Protein AF-A0A517WDP4-F1 (afdb_monomer)

Mean predicted aligned error: 14.96 Å

Structure (mmCIF, N/CA/C/O backbone):
data_AF-A0A517WDP4-F1
#
_entry.id   AF-A0A517WDP4-F1
#
loop_
_atom_site.group_PDB
_atom_site.id
_atom_site.type_symbol
_atom_site.label_atom_id
_atom_site.label_alt_id
_atom_site.label_comp_id
_atom_site.label_asym_id
_atom_site.label_entity_id
_atom_site.label_seq_id
_atom_site.pdbx_PDB_ins_code
_atom_site.Cartn_x
_atom_site.Cartn_y
_atom_site.Cartn_z
_atom_site.occupancy
_atom_site.B_iso_or_equiv
_atom_site.auth_seq_id
_atom_site.auth_comp_id
_atom_site.auth_asym_id
_atom_site.auth_atom_id
_atom_site.pdbx_PDB_model_num
ATOM 1 N N . MET A 1 1 ? 1.375 16.454 -62.495 1.00 34.19 1 MET A N 1
ATOM 2 C CA . MET A 1 1 ? 1.760 17.857 -62.236 1.00 34.19 1 MET A CA 1
ATOM 3 C C . MET A 1 1 ? 1.076 18.366 -60.969 1.00 34.19 1 MET A C 1
ATOM 5 O O . MET A 1 1 ? -0.099 18.088 -60.804 1.00 34.19 1 MET A O 1
ATOM 9 N N . ASN A 1 2 ? 1.856 19.063 -60.128 1.00 35.78 2 ASN A N 1
ATOM 10 C CA . ASN A 1 2 ? 1.546 20.138 -59.155 1.00 35.78 2 ASN A CA 1
ATOM 11 C C . ASN A 1 2 ? 0.339 19.956 -58.207 1.00 35.78 2 ASN A C 1
ATOM 13 O O . ASN A 1 2 ? -0.800 20.004 -58.643 1.00 35.78 2 ASN A O 1
ATOM 17 N N . ARG A 1 3 ? 0.516 19.638 -56.912 1.00 35.56 3 ARG A N 1
ATOM 18 C CA . ARG A 1 3 ? 0.976 20.470 -55.761 1.00 35.56 3 ARG A CA 1
ATOM 19 C C . ARG A 1 3 ? 0.186 21.769 -55.538 1.00 35.56 3 ARG A C 1
ATOM 21 O O . ARG A 1 3 ? 0.445 22.731 -56.241 1.00 35.56 3 ARG A O 1
ATOM 28 N N . PHE A 1 4 ? -0.637 21.781 -54.482 1.00 38.00 4 PHE A N 1
ATOM 29 C CA . PHE A 1 4 ? -0.927 22.894 -53.550 1.00 38.00 4 PHE A CA 1
ATOM 30 C C . PHE A 1 4 ? -1.628 22.274 -52.316 1.00 38.00 4 PHE A C 1
ATOM 32 O O . PHE A 1 4 ? -2.757 21.816 -52.411 1.00 38.00 4 PHE A O 1
ATOM 39 N N . THR A 1 5 ? -0.898 21.848 -51.280 1.00 44.91 5 THR A N 1
ATOM 40 C CA . THR A 1 5 ? -0.683 22.548 -49.992 1.00 44.91 5 THR A CA 1
ATOM 41 C C . THR A 1 5 ? -1.924 23.218 -49.392 1.00 44.91 5 THR A C 1
ATOM 43 O O . THR A 1 5 ? -2.240 24.355 -49.730 1.00 44.91 5 THR A O 1
ATOM 46 N N . ALA A 1 6 ? -2.527 22.561 -48.400 1.00 39.91 6 ALA A N 1
ATOM 47 C CA . ALA A 1 6 ? -3.279 23.213 -47.335 1.00 39.91 6 ALA A CA 1
ATOM 48 C C . ALA A 1 6 ? -2.897 22.548 -46.004 1.00 39.91 6 ALA A C 1
ATOM 50 O O . ALA A 1 6 ? -3.315 21.438 -45.687 1.00 39.91 6 ALA A O 1
ATOM 51 N N . ASN A 1 7 ? -2.023 23.233 -45.266 1.00 39.88 7 ASN A N 1
ATOM 52 C CA . ASN A 1 7 ? -1.782 23.013 -43.848 1.00 39.88 7 ASN A CA 1
ATOM 53 C C . ASN A 1 7 ? -3.086 23.278 -43.093 1.00 39.88 7 ASN A C 1
ATOM 55 O O . ASN A 1 7 ? -3.538 24.420 -43.064 1.00 39.88 7 ASN A O 1
ATOM 59 N N . GLN A 1 8 ? -3.635 22.267 -42.428 1.00 45.47 8 GLN A N 1
ATOM 60 C CA . GLN A 1 8 ? -4.533 22.461 -41.294 1.00 45.47 8 GLN A CA 1
ATOM 61 C C . GLN A 1 8 ? -4.274 21.352 -40.276 1.00 45.47 8 GLN A C 1
ATOM 63 O O . GLN A 1 8 ? -4.654 20.200 -40.456 1.00 45.47 8 GLN A O 1
ATOM 68 N N . CYS A 1 9 ? -3.573 21.728 -39.207 1.00 42.34 9 CYS A N 1
ATOM 69 C CA . CYS A 1 9 ? -3.532 20.992 -37.953 1.00 42.34 9 CYS A CA 1
ATOM 70 C C . CYS A 1 9 ? -4.885 21.146 -37.249 1.00 42.34 9 CYS A C 1
A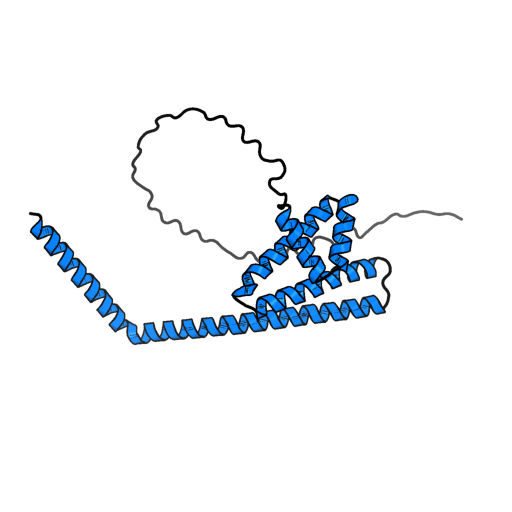TOM 72 O O . CYS A 1 9 ? -5.305 22.277 -36.998 1.00 42.34 9 CYS A O 1
ATOM 74 N N . PRO A 1 10 ? -5.503 20.040 -36.822 1.00 41.47 10 PRO A N 1
ATOM 75 C CA . PRO A 1 10 ? -6.154 20.053 -35.522 1.00 41.47 10 PRO A CA 1
ATOM 76 C C . PRO A 1 10 ? -5.847 18.751 -34.780 1.00 41.47 10 PRO A C 1
ATOM 78 O O . PRO A 1 10 ? -6.163 17.675 -35.258 1.00 41.47 10 PRO A O 1
ATOM 81 N N . HIS A 1 11 ? -5.169 18.858 -33.641 1.00 37.62 11 HIS A N 1
ATOM 82 C CA . HIS A 1 11 ? -5.366 18.055 -32.420 1.00 37.62 11 HIS A CA 1
ATOM 83 C C . HIS A 1 11 ? -4.189 18.312 -31.476 1.00 37.62 11 HIS A C 1
ATOM 85 O O . HIS A 1 11 ? -3.451 17.429 -31.054 1.00 37.62 11 HIS A O 1
ATOM 91 N N . LEU A 1 12 ? -4.026 19.592 -31.144 1.00 45.19 12 LEU A N 1
ATOM 92 C CA . LEU A 1 12 ? -3.241 20.058 -30.009 1.00 45.19 12 LEU A CA 1
ATOM 93 C C . LEU A 1 12 ? -4.227 20.586 -28.969 1.00 45.19 12 LEU A C 1
ATOM 95 O O . LEU A 1 12 ? -4.249 21.759 -28.636 1.00 45.19 12 LEU A O 1
ATOM 99 N N . THR A 1 13 ? -5.117 19.704 -28.533 1.00 52.41 13 THR A N 1
ATOM 100 C CA . THR A 1 13 ? -6.065 19.903 -27.437 1.00 52.41 13 THR A CA 1
ATOM 101 C C . THR A 1 13 ? -6.568 18.515 -27.078 1.00 52.41 13 THR A C 1
ATOM 103 O O . THR A 1 13 ? -7.483 18.031 -27.720 1.00 52.41 13 THR A O 1
ATOM 106 N N . TRP A 1 14 ? -5.916 17.824 -26.139 1.00 41.25 14 TRP A N 1
ATOM 107 C CA . TRP A 1 14 ? -6.533 16.778 -25.297 1.00 41.25 14 TRP A CA 1
ATOM 108 C C . TRP A 1 14 ? -5.563 16.285 -24.207 1.00 41.25 14 TRP A C 1
ATOM 110 O O . TRP A 1 14 ? -5.418 15.101 -23.937 1.00 41.25 14 TRP A O 1
ATOM 120 N N . VAL A 1 15 ? -4.888 17.223 -23.539 1.00 45.94 15 VAL A N 1
ATOM 121 C CA . VAL A 1 15 ? -4.288 16.981 -22.220 1.00 45.94 15 VAL A CA 1
ATOM 122 C C . VAL A 1 15 ? -4.593 18.205 -21.369 1.00 45.94 15 VAL A C 1
ATOM 124 O O . VAL A 1 15 ? -3.779 19.112 -21.302 1.00 45.94 15 VAL A O 1
ATOM 127 N N . CYS A 1 16 ? -5.814 18.279 -20.829 1.00 42.72 16 CYS A N 1
ATOM 128 C CA . CYS A 1 16 ? -6.173 19.136 -19.682 1.00 42.72 16 CYS A CA 1
ATOM 129 C C . CYS A 1 16 ? -7.625 18.925 -19.204 1.00 42.72 16 CYS A C 1
ATOM 131 O O . CYS A 1 16 ? -8.288 19.860 -18.769 1.00 42.72 16 CYS A O 1
ATOM 133 N N . LEU A 1 17 ? -8.141 17.695 -19.255 1.00 43.16 17 LEU A N 1
ATOM 134 C CA . LEU A 1 17 ? -9.476 17.373 -18.739 1.00 43.16 17 LEU A CA 1
ATOM 135 C C . LEU A 1 17 ? -9.403 16.144 -17.836 1.00 43.16 17 LEU A C 1
ATOM 137 O O . LEU A 1 17 ? -9.744 15.045 -18.244 1.00 43.16 17 LEU A O 1
ATOM 141 N N . PHE A 1 18 ? -8.913 16.348 -16.610 1.00 43.09 18 PHE A N 1
ATOM 142 C CA . PHE A 1 18 ? -9.380 15.609 -15.430 1.00 43.09 18 PHE A CA 1
ATOM 143 C C . PHE A 1 18 ? -9.035 16.366 -14.132 1.00 43.09 18 PHE A C 1
ATOM 145 O O . PHE A 1 18 ? -8.459 15.828 -13.194 1.00 43.09 18 PHE A O 1
ATOM 152 N N . CYS A 1 19 ? -9.401 17.650 -14.083 1.00 37.53 19 CYS A N 1
ATOM 153 C CA . CYS A 1 19 ? -9.611 18.375 -12.830 1.00 37.53 19 CYS A CA 1
ATOM 154 C C . CYS A 1 19 ? -11.123 18.525 -12.627 1.00 37.53 19 CYS A C 1
ATOM 156 O O . CYS A 1 19 ? -11.664 19.620 -12.755 1.00 37.53 19 CYS A O 1
ATOM 158 N N . LEU A 1 20 ? -11.816 17.412 -12.362 1.00 38.66 20 LEU A N 1
ATOM 159 C CA . LEU A 1 20 ? -13.181 17.469 -11.845 1.00 38.66 20 LEU A CA 1
ATOM 160 C C . LEU A 1 20 ? -13.113 17.637 -10.324 1.00 38.66 20 LEU A C 1
ATOM 162 O O . LEU A 1 20 ? -12.851 16.702 -9.571 1.00 38.66 20 LEU A O 1
ATOM 166 N N . SER A 1 21 ? -13.275 18.893 -9.923 1.00 44.53 21 SER A N 1
ATOM 167 C CA . SER A 1 21 ? -14.199 19.337 -8.881 1.00 44.53 21 SER A CA 1
ATOM 168 C C . SER A 1 21 ? -14.817 18.249 -7.993 1.00 44.53 21 SER A C 1
ATOM 170 O O . SER A 1 21 ? -15.765 17.579 -8.395 1.00 44.53 21 SER A O 1
ATOM 172 N N . LEU A 1 22 ? -14.359 18.210 -6.743 1.00 44.06 22 LEU A N 1
ATOM 173 C CA . LEU A 1 22 ? -15.160 17.940 -5.546 1.00 44.06 22 LEU A CA 1
ATOM 174 C C . LEU A 1 22 ? -14.495 18.699 -4.383 1.00 44.06 22 LEU A C 1
ATOM 176 O O . LEU A 1 22 ? -13.774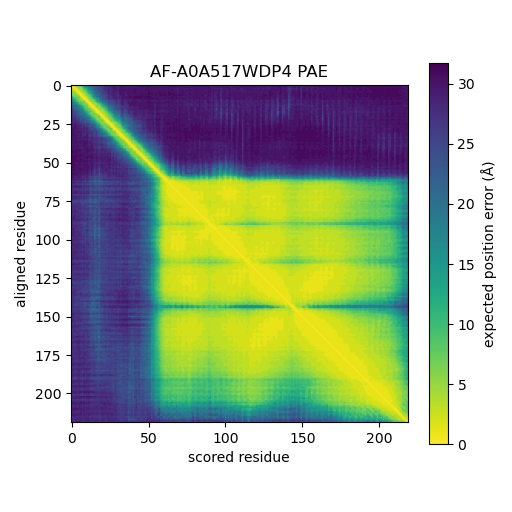 18.135 -3.567 1.00 44.06 22 LEU A O 1
ATOM 180 N N . ILE A 1 23 ? -14.699 20.018 -4.348 1.00 45.50 23 ILE A N 1
ATOM 181 C CA . ILE A 1 23 ? -14.537 20.827 -3.134 1.00 45.50 23 ILE A CA 1
ATOM 182 C C . ILE A 1 23 ? -15.899 21.461 -2.864 1.00 45.50 23 ILE A C 1
ATOM 184 O O . ILE A 1 23 ? -16.154 22.614 -3.185 1.00 45.50 23 ILE A O 1
ATOM 188 N N . THR A 1 24 ? -16.802 20.671 -2.295 1.00 47.75 24 THR A N 1
ATOM 189 C CA . THR A 1 24 ? -17.844 21.198 -1.416 1.00 47.75 24 THR A CA 1
ATOM 190 C C . THR A 1 24 ? -17.372 20.916 -0.003 1.00 47.75 24 THR A C 1
ATOM 192 O O . THR A 1 24 ? -17.537 19.821 0.527 1.00 47.75 24 THR A O 1
ATOM 195 N N . GLY A 1 25 ? -16.696 21.904 0.563 1.00 38.91 25 GLY A N 1
ATOM 196 C CA . GLY A 1 25 ? -16.238 21.916 1.940 1.00 38.91 25 GLY A CA 1
ATOM 197 C C . GLY A 1 25 ? -16.307 23.349 2.422 1.00 38.91 25 GLY A C 1
ATOM 198 O O . GLY A 1 25 ? -15.284 24.009 2.553 1.00 38.91 25 GLY A O 1
ATOM 199 N N . SER A 1 26 ? -17.532 23.842 2.591 1.00 36.16 26 SER A N 1
ATOM 200 C CA . SER A 1 26 ? -17.822 25.096 3.269 1.00 36.16 26 SER A CA 1
ATOM 201 C C . SER A 1 26 ? -17.210 25.037 4.665 1.00 36.16 26 SER A C 1
ATOM 203 O O . SER A 1 26 ? -17.764 24.417 5.570 1.00 36.16 26 SER A O 1
ATOM 205 N N . THR A 1 27 ? -16.059 25.672 4.859 1.00 40.06 27 THR A N 1
ATOM 206 C CA . THR A 1 27 ? -15.615 26.051 6.196 1.00 40.06 27 THR A CA 1
ATOM 207 C C . THR A 1 27 ? -16.465 27.243 6.613 1.00 40.06 27 THR A C 1
ATOM 209 O O . THR A 1 27 ? -16.107 28.391 6.353 1.00 40.06 27 THR A O 1
ATOM 212 N N . LEU A 1 28 ? -17.621 26.972 7.225 1.00 39.09 28 LEU A N 1
ATOM 213 C CA . LEU A 1 28 ? -18.266 27.958 8.082 1.00 39.09 28 LEU A CA 1
ATOM 214 C C . LEU A 1 28 ? -17.349 28.120 9.300 1.00 39.09 28 LEU A C 1
ATOM 216 O O . LEU A 1 28 ? -17.375 27.328 10.240 1.00 39.09 28 LEU A O 1
ATOM 220 N N . SER A 1 29 ? -16.461 29.106 9.217 1.00 37.25 29 SER A N 1
ATOM 221 C CA . SER A 1 29 ? -15.712 29.613 10.356 1.00 37.25 29 SER A CA 1
ATOM 222 C C . SER A 1 29 ? -16.711 30.385 11.213 1.00 37.25 29 SER A C 1
ATOM 224 O O . SER A 1 29 ? -17.096 31.497 10.866 1.00 37.25 29 SER A O 1
ATOM 226 N N . ALA A 1 30 ? -17.210 29.754 12.275 1.00 35.28 30 ALA A N 1
ATOM 227 C CA . ALA A 1 30 ? -17.999 30.437 13.287 1.00 35.28 30 ALA A CA 1
ATOM 228 C C . ALA A 1 30 ? -17.062 31.360 14.078 1.00 35.28 30 ALA A C 1
ATOM 230 O O . ALA A 1 30 ? -16.228 30.910 14.861 1.00 35.28 30 ALA A O 1
ATOM 231 N N . GLU A 1 31 ? -17.182 32.651 13.797 1.00 30.20 31 GLU A N 1
ATOM 232 C CA . GLU A 1 31 ? -16.621 33.756 14.564 1.00 30.20 31 GLU A CA 1
ATOM 233 C C . GLU A 1 31 ? -17.319 33.794 15.935 1.00 30.20 31 GLU A C 1
ATOM 235 O O . GLU A 1 31 ? -18.515 34.068 16.017 1.00 30.20 31 GLU A O 1
ATOM 240 N N . ASP A 1 32 ? -16.592 33.477 17.010 1.00 33.09 32 ASP A N 1
ATOM 241 C CA . ASP A 1 32 ? -17.021 33.770 18.382 1.00 33.09 32 ASP A CA 1
ATOM 242 C C . ASP A 1 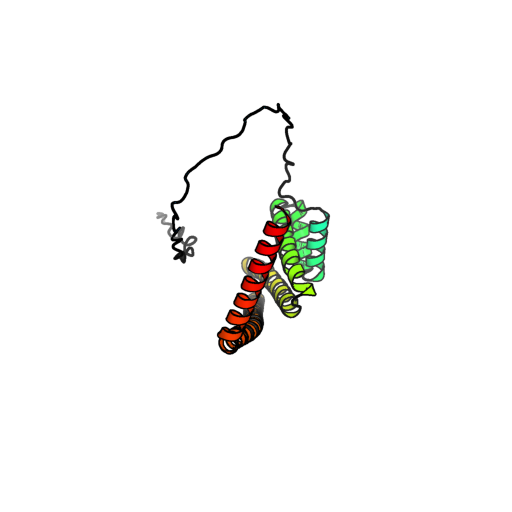32 ? -16.404 35.119 18.803 1.00 33.09 32 ASP A C 1
ATOM 244 O O . ASP A 1 32 ? -15.175 35.232 18.913 1.00 33.09 32 ASP A O 1
ATOM 248 N N . PRO A 1 33 ? -17.211 36.178 18.997 1.00 38.00 33 PRO A N 1
ATOM 249 C CA . PRO A 1 33 ? -16.723 37.516 19.270 1.00 38.00 33 PRO A CA 1
ATOM 250 C C . PRO A 1 33 ? -16.547 37.717 20.776 1.00 38.00 33 PRO A C 1
ATOM 252 O O . PRO A 1 33 ? -17.385 38.331 21.432 1.00 38.00 33 PRO A O 1
ATOM 255 N N . ARG A 1 34 ? -15.425 37.261 21.340 1.00 36.19 34 ARG A N 1
ATOM 256 C CA . ARG A 1 34 ? -14.947 37.743 22.651 1.00 36.19 34 ARG A CA 1
ATOM 257 C C . ARG A 1 34 ? -13.430 37.885 22.694 1.00 36.19 34 ARG A C 1
ATOM 259 O O . ARG A 1 34 ? -12.736 37.187 23.424 1.00 36.19 34 ARG A O 1
ATOM 266 N N . ALA A 1 35 ? -12.932 38.869 21.951 1.00 34.00 35 ALA A N 1
ATOM 267 C CA . ALA A 1 35 ? -11.659 39.517 22.237 1.00 34.00 35 ALA A CA 1
ATOM 268 C C . ALA A 1 35 ? -11.935 40.935 22.758 1.00 34.00 35 ALA A C 1
ATOM 270 O O . ALA A 1 35 ? -12.267 41.837 21.994 1.00 34.00 35 ALA A O 1
ATOM 271 N N . SER A 1 36 ? -11.805 41.132 24.069 1.00 34.81 36 SER A N 1
ATOM 272 C CA . SER A 1 36 ? -11.542 42.446 24.655 1.00 34.81 36 SER A CA 1
ATOM 273 C C . SER A 1 36 ? -10.795 42.289 25.977 1.00 34.81 36 SER A C 1
ATOM 275 O O . SER A 1 36 ? -11.064 41.362 26.737 1.00 34.81 36 SER A O 1
ATOM 277 N N . ALA A 1 37 ? -9.903 43.251 26.215 1.00 37.25 37 ALA A N 1
ATOM 278 C CA . ALA A 1 37 ? -9.139 43.529 27.430 1.00 37.25 37 ALA A CA 1
ATOM 279 C C . ALA A 1 37 ? -7.814 42.760 27.649 1.00 37.25 37 ALA A C 1
ATOM 281 O O . ALA A 1 37 ? -7.720 41.817 28.423 1.00 37.25 37 ALA A O 1
ATOM 282 N N . THR A 1 38 ? -6.775 43.278 26.976 1.00 36.00 38 THR A N 1
ATOM 283 C CA . THR A 1 38 ? -5.507 43.794 27.552 1.00 36.00 38 THR A CA 1
ATOM 284 C C . THR A 1 38 ? -4.739 42.967 28.595 1.00 36.00 38 THR A C 1
ATOM 286 O O . THR A 1 38 ? -5.251 42.737 29.679 1.00 36.00 38 THR A O 1
ATOM 289 N N . VAL A 1 39 ? -3.435 42.748 28.367 1.00 37.22 39 VAL A N 1
ATOM 290 C CA . VAL A 1 39 ? -2.341 43.450 29.084 1.00 37.22 39 VAL A CA 1
ATOM 291 C C . VAL A 1 39 ? -1.049 43.344 28.263 1.00 37.22 39 VAL A C 1
ATOM 293 O O . VAL A 1 39 ? -0.663 42.285 27.779 1.00 37.22 39 VAL A O 1
ATOM 296 N N . ASN A 1 40 ? -0.406 44.497 28.117 1.00 39.72 40 ASN A N 1
ATOM 297 C CA . ASN A 1 40 ? 0.847 44.767 27.432 1.00 39.72 40 ASN A CA 1
ATOM 298 C C . ASN A 1 40 ? 1.976 44.735 28.479 1.00 39.72 40 ASN A C 1
ATOM 300 O O . ASN A 1 40 ? 1.860 45.456 29.468 1.00 39.72 40 ASN A O 1
ATOM 304 N N . VAL A 1 41 ? 3.055 43.966 28.284 1.00 36.03 41 VAL A N 1
ATOM 305 C CA . VAL A 1 41 ? 4.310 44.153 29.042 1.00 36.03 41 VAL A CA 1
ATOM 306 C C . VAL A 1 41 ? 5.522 43.997 28.121 1.00 36.03 41 VAL A C 1
ATOM 308 O O . VAL A 1 41 ? 5.870 42.909 27.675 1.00 36.03 41 VAL A O 1
ATOM 311 N N . SER A 1 42 ? 6.138 45.157 27.898 1.00 37.41 42 SER A N 1
ATOM 312 C CA . SER A 1 42 ? 7.569 45.438 27.762 1.00 37.41 42 SER A CA 1
ATOM 313 C C . SER A 1 42 ? 8.374 44.788 26.637 1.00 37.41 42 SER A C 1
ATOM 315 O O . SER A 1 42 ? 8.973 43.723 26.742 1.00 37.41 42 SER A O 1
ATOM 317 N N . LYS A 1 43 ? 8.509 45.611 25.599 1.00 37.25 43 LYS A N 1
ATOM 318 C CA . LYS A 1 43 ? 9.673 45.766 24.732 1.00 37.25 43 LYS A CA 1
ATOM 319 C C . LYS A 1 43 ? 10.909 46.145 25.559 1.00 37.25 43 LYS A C 1
ATOM 321 O O . LYS A 1 43 ? 10.983 47.265 26.052 1.00 37.25 43 LYS A O 1
ATOM 326 N N . GLU A 1 44 ? 11.906 45.269 25.604 1.00 33.19 44 GLU A N 1
ATOM 327 C CA . G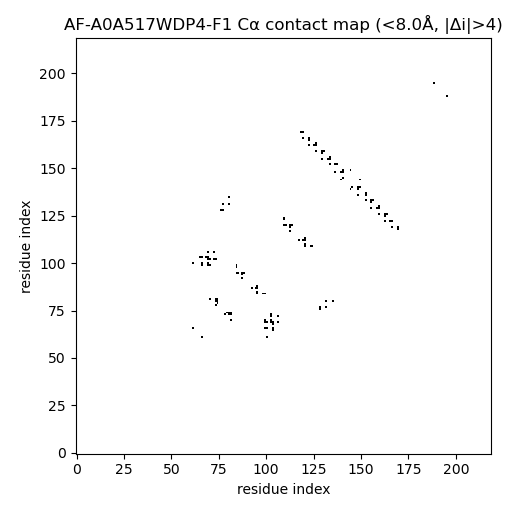LU A 1 44 ? 13.300 45.678 25.766 1.00 33.19 44 GLU A CA 1
ATOM 328 C C . GLU A 1 44 ? 14.230 44.738 24.997 1.00 33.19 44 GLU A C 1
ATOM 330 O O . GLU A 1 44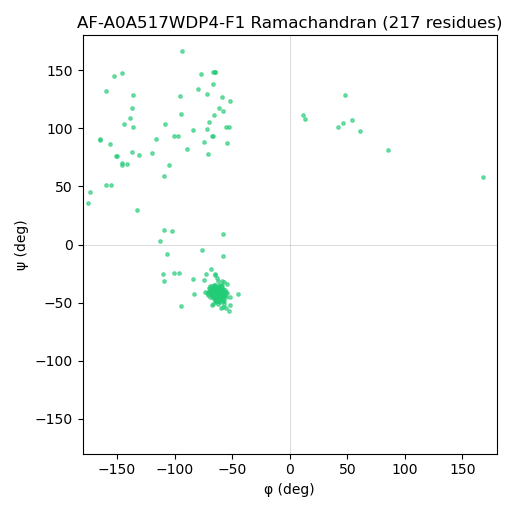 ? 13.921 43.582 24.714 1.00 33.19 44 GLU A O 1
ATOM 335 N N . ALA A 1 45 ? 15.316 45.326 24.520 1.00 35.81 45 ALA A N 1
ATOM 336 C CA . ALA A 1 45 ? 16.078 44.890 23.373 1.00 35.81 45 ALA A CA 1
ATOM 337 C C . ALA A 1 45 ? 16.988 43.689 23.657 1.00 35.81 45 ALA A C 1
ATOM 339 O O . ALA A 1 45 ? 17.653 43.610 24.687 1.00 35.81 45 ALA A O 1
ATOM 340 N N . SER A 1 46 ? 17.166 42.839 22.646 1.00 34.53 46 SER A N 1
ATOM 341 C CA . SER A 1 46 ? 18.452 42.177 22.447 1.00 34.53 46 SER A CA 1
ATOM 342 C C . SER A 1 46 ? 18.856 42.188 20.982 1.00 34.53 46 SER A C 1
ATOM 344 O O . SER A 1 46 ? 18.087 41.897 20.068 1.00 34.53 46 SER A O 1
ATOM 346 N N . LYS A 1 47 ? 20.088 42.659 20.812 1.00 34.25 47 LYS A N 1
ATOM 347 C CA . LYS A 1 47 ? 20.806 42.947 19.580 1.00 34.25 47 LYS A CA 1
ATOM 348 C C . LYS A 1 47 ? 21.059 41.681 18.761 1.00 34.25 47 LYS A C 1
ATOM 350 O O . LYS A 1 47 ? 21.311 40.617 19.311 1.00 34.25 47 LYS A O 1
ATOM 355 N N . LYS A 1 48 ? 21.083 41.893 17.440 1.00 36.75 48 LYS A N 1
ATOM 356 C CA . LYS A 1 48 ? 21.867 41.201 16.403 1.00 36.75 48 LYS A CA 1
ATOM 357 C C . LYS A 1 48 ? 22.584 39.913 16.839 1.00 36.75 48 LYS A C 1
ATOM 359 O O . LYS A 1 48 ? 23.653 39.969 17.437 1.00 36.75 48 LYS A O 1
ATOM 364 N N . ALA A 1 49 ? 22.099 38.795 16.313 1.00 37.72 49 ALA A N 1
ATOM 365 C CA . ALA A 1 49 ? 22.968 37.771 15.752 1.00 37.72 49 ALA A CA 1
ATOM 366 C C . ALA A 1 49 ? 22.642 37.678 14.257 1.00 37.72 49 ALA A C 1
ATOM 368 O O . ALA A 1 49 ? 21.736 36.961 13.838 1.00 37.72 49 ALA A O 1
ATOM 369 N N . ASP A 1 50 ? 23.361 38.474 13.467 1.00 43.12 50 ASP A N 1
ATOM 370 C CA . ASP A 1 50 ? 23.487 38.284 12.025 1.00 43.12 50 ASP A CA 1
ATOM 371 C C . ASP A 1 50 ? 24.360 37.042 11.811 1.00 43.12 50 ASP A C 1
ATOM 373 O O . ASP A 1 50 ? 25.576 37.100 11.643 1.00 43.12 50 ASP A O 1
ATOM 377 N N . GLY A 1 51 ? 23.735 35.883 11.989 1.00 38.06 51 GLY A N 1
ATOM 378 C CA . GLY A 1 51 ? 24.274 34.607 11.576 1.00 38.06 51 GLY A CA 1
ATOM 379 C C . GLY A 1 51 ? 23.655 34.295 10.234 1.00 38.06 51 GLY A C 1
ATOM 380 O O . GLY A 1 51 ? 22.562 33.733 10.188 1.00 38.06 51 GLY A O 1
ATOM 381 N N . ALA A 1 52 ? 24.347 34.659 9.155 1.00 49.34 52 ALA A N 1
ATOM 382 C CA . ALA A 1 52 ? 24.070 34.177 7.813 1.00 49.34 52 ALA A CA 1
ATOM 383 C C . ALA A 1 52 ? 24.078 32.641 7.829 1.00 49.34 52 ALA A C 1
ATOM 385 O O . ALA A 1 52 ? 25.100 31.985 7.609 1.00 49.34 52 ALA A O 1
ATOM 386 N N . ARG A 1 53 ? 22.917 32.049 8.124 1.00 46.84 53 ARG A N 1
ATOM 387 C CA . ARG A 1 53 ? 22.661 30.631 7.945 1.00 46.84 53 ARG A CA 1
ATOM 388 C C . ARG A 1 53 ? 22.686 30.431 6.442 1.00 46.84 53 ARG A C 1
ATOM 390 O O . ARG A 1 53 ? 21.689 30.651 5.766 1.00 46.84 53 ARG A O 1
ATOM 397 N N . LYS A 1 54 ? 23.856 30.065 5.915 1.00 49.47 54 LYS A N 1
ATOM 398 C CA . LYS A 1 54 ? 23.957 29.454 4.594 1.00 49.47 54 LYS A CA 1
ATOM 399 C C . LYS A 1 54 ? 22.987 28.283 4.617 1.00 49.47 54 LYS A C 1
ATOM 401 O O . LYS A 1 54 ? 23.276 27.252 5.224 1.00 49.47 54 LYS A O 1
ATOM 406 N N . GLU A 1 55 ? 21.817 28.471 4.018 1.00 48.44 55 GLU A N 1
ATOM 407 C CA . GLU A 1 55 ? 20.949 27.360 3.684 1.00 48.44 55 GLU A CA 1
ATOM 408 C C . GLU A 1 55 ? 21.816 26.368 2.909 1.00 48.44 55 GLU A C 1
ATOM 410 O O . GLU A 1 55 ? 22.480 26.755 1.934 1.00 48.44 55 GLU A O 1
ATOM 415 N N . PRO A 1 56 ? 21.916 25.105 3.355 1.00 50.34 56 PRO A N 1
ATOM 416 C CA . PRO A 1 56 ? 22.622 24.125 2.564 1.00 50.34 56 PRO A CA 1
ATOM 417 C C . PRO A 1 56 ? 21.901 24.075 1.219 1.00 50.34 56 PRO A C 1
ATOM 419 O O . PRO A 1 56 ? 20.692 23.847 1.169 1.00 50.34 56 PRO A O 1
ATOM 422 N N . LYS A 1 57 ? 22.643 24.241 0.117 1.00 55.53 57 LYS A N 1
ATOM 423 C CA . LYS A 1 57 ? 22.148 24.158 -1.276 1.00 55.53 57 LYS A CA 1
ATOM 424 C C . LYS A 1 57 ? 21.492 22.803 -1.634 1.00 55.53 57 LYS A C 1
ATOM 426 O O . LYS A 1 57 ? 21.187 22.547 -2.791 1.00 55.53 57 LYS A O 1
ATOM 431 N N . ASN A 1 58 ? 21.269 21.950 -0.635 1.00 53.16 58 ASN A N 1
ATOM 432 C CA . ASN A 1 58 ? 20.772 20.589 -0.678 1.00 53.16 58 ASN A CA 1
ATOM 433 C C . ASN A 1 58 ? 19.660 20.347 0.363 1.00 53.16 58 ASN A C 1
ATOM 435 O O . ASN A 1 58 ? 19.502 19.220 0.817 1.00 53.16 58 ASN A O 1
ATOM 439 N N . ALA A 1 59 ? 18.865 21.357 0.738 1.00 54.28 59 ALA A N 1
ATOM 440 C CA . ALA A 1 59 ? 17.725 21.182 1.654 1.00 54.28 59 ALA A CA 1
ATOM 441 C C . ALA A 1 59 ? 16.673 20.151 1.171 1.00 54.28 59 ALA A C 1
ATOM 443 O O . ALA A 1 59 ? 15.796 19.757 1.932 1.00 54.28 59 ALA A O 1
ATOM 444 N N . GLY A 1 60 ? 16.771 19.682 -0.080 1.00 62.00 60 GLY A N 1
ATOM 445 C CA . GLY A 1 60 ? 15.954 18.596 -0.624 1.00 62.00 60 GLY A CA 1
ATOM 446 C C . GLY A 1 60 ? 16.703 17.299 -0.950 1.00 62.00 60 GLY A C 1
ATOM 447 O O . GLY A 1 60 ? 16.082 16.401 -1.515 1.00 62.00 60 GLY A O 1
ATOM 448 N N . ALA A 1 61 ? 18.009 17.172 -0.692 1.00 75.31 61 ALA A N 1
ATOM 449 C CA . ALA A 1 61 ? 18.746 15.946 -1.018 1.00 75.31 61 ALA A CA 1
ATOM 450 C C . ALA A 1 61 ? 18.501 14.860 0.043 1.00 75.31 61 ALA A C 1
ATOM 452 O O . ALA A 1 61 ? 18.556 15.136 1.239 1.00 75.31 61 ALA A O 1
ATOM 453 N N . LEU A 1 62 ? 18.231 13.630 -0.401 1.00 88.44 62 LEU A N 1
ATOM 454 C CA . LEU A 1 62 ? 18.161 12.470 0.491 1.00 88.44 62 LEU A CA 1
ATOM 455 C C . LEU A 1 62 ? 19.532 12.205 1.110 1.00 88.44 62 LEU A C 1
ATOM 457 O O . LEU A 1 62 ? 20.560 12.463 0.479 1.00 88.44 62 LEU A O 1
ATOM 461 N N . SER A 1 63 ? 19.549 11.681 2.336 1.00 93.81 63 SER A N 1
ATOM 462 C CA . SER A 1 63 ? 20.806 11.247 2.939 1.00 93.81 63 SER A CA 1
ATOM 463 C C . SER A 1 63 ? 21.376 10.046 2.165 1.00 93.81 63 SER A C 1
ATOM 465 O O . SER A 1 63 ? 20.601 9.223 1.663 1.00 93.81 63 SER A O 1
ATOM 467 N N . PRO A 1 64 ? 22.712 9.892 2.094 1.00 93.94 64 PRO A N 1
ATOM 468 C CA . PRO A 1 64 ? 23.336 8.757 1.408 1.00 93.94 64 PRO A CA 1
ATOM 469 C C . PRO A 1 64 ? 22.878 7.395 1.945 1.00 93.94 64 PRO A C 1
ATOM 471 O O . PRO A 1 64 ? 22.778 6.424 1.200 1.00 93.94 64 PRO A O 1
ATOM 474 N N . GLU A 1 65 ? 22.567 7.324 3.240 1.00 95.62 65 GLU A N 1
ATOM 475 C CA . GLU A 1 65 ? 22.089 6.101 3.879 1.00 95.62 65 GLU A CA 1
ATOM 476 C C . GLU A 1 65 ? 20.665 5.733 3.450 1.00 95.62 65 GLU A C 1
ATOM 478 O O . GLU A 1 65 ? 20.419 4.581 3.093 1.00 95.62 65 GLU A O 1
ATOM 483 N N . ARG A 1 66 ? 19.747 6.709 3.388 1.00 95.81 66 ARG A N 1
ATOM 484 C CA . ARG A 1 66 ? 18.388 6.481 2.869 1.00 95.81 66 ARG A CA 1
ATOM 485 C C . ARG A 1 66 ? 18.401 6.142 1.385 1.00 95.81 66 ARG A C 1
ATOM 487 O O . ARG A 1 66 ? 17.680 5.245 0.965 1.00 95.81 66 ARG A O 1
ATOM 494 N N . GLU A 1 67 ? 19.268 6.785 0.603 1.00 96.19 67 GLU A N 1
ATOM 495 C CA . GLU A 1 67 ? 19.491 6.425 -0.802 1.00 96.19 67 GLU A CA 1
ATOM 496 C C . GLU A 1 67 ? 19.947 4.965 -0.947 1.00 96.19 67 GLU A C 1
ATOM 498 O O . GLU A 1 67 ? 19.377 4.222 -1.748 1.00 96.19 67 GLU A O 1
ATOM 503 N N . LYS A 1 68 ? 20.920 4.522 -0.139 1.00 96.75 68 LYS A N 1
ATOM 504 C CA . LYS A 1 68 ? 21.382 3.128 -0.139 1.00 96.75 68 LYS A CA 1
ATOM 505 C C . LYS A 1 68 ? 20.258 2.158 0.232 1.00 96.75 68 LYS A C 1
ATOM 507 O O . LYS A 1 68 ? 20.084 1.162 -0.462 1.00 96.75 68 LYS A O 1
ATOM 512 N N . GLN A 1 69 ? 19.495 2.446 1.287 1.00 97.50 69 GLN A N 1
ATOM 513 C CA . GLN A 1 69 ? 18.366 1.612 1.721 1.00 97.50 69 GLN A CA 1
ATOM 514 C C . GLN A 1 69 ? 17.274 1.518 0.648 1.00 97.50 69 GLN A C 1
ATOM 516 O O . GLN A 1 69 ? 16.770 0.432 0.378 1.00 97.50 69 GLN A O 1
ATOM 521 N N . ALA A 1 70 ? 16.941 2.636 0.002 1.00 97.44 70 ALA A N 1
ATOM 522 C CA . ALA A 1 70 ? 15.950 2.684 -1.066 1.00 97.44 70 ALA A CA 1
ATOM 523 C C . ALA A 1 70 ? 16.380 1.858 -2.292 1.00 97.44 70 ALA A C 1
ATOM 525 O O . ALA A 1 70 ? 15.569 1.126 -2.861 1.00 97.44 70 ALA A O 1
ATOM 526 N N . LEU A 1 71 ? 17.657 1.934 -2.680 1.00 97.69 71 LEU A N 1
ATOM 527 C CA . LEU A 1 71 ? 18.201 1.107 -3.759 1.00 97.69 71 LEU A CA 1
ATOM 528 C C . LEU A 1 71 ? 18.250 -0.376 -3.378 1.00 97.69 71 LEU A C 1
ATOM 530 O O . LEU A 1 71 ? 17.901 -1.214 -4.200 1.00 97.69 71 LEU A O 1
ATOM 534 N N . GLU A 1 72 ? 18.621 -0.710 -2.143 1.00 97.94 72 GLU A N 1
ATOM 535 C CA . GLU A 1 72 ? 18.640 -2.098 -1.665 1.00 97.94 72 GLU A CA 1
ATOM 536 C C . GLU A 1 72 ? 17.240 -2.718 -1.622 1.00 97.94 72 GLU A C 1
ATOM 538 O O . GLU A 1 72 ? 17.044 -3.870 -2.013 1.00 97.94 72 GLU A O 1
ATOM 543 N N . PHE A 1 73 ? 16.248 -1.918 -1.226 1.00 97.75 73 PHE A N 1
ATOM 544 C CA . PHE A 1 73 ? 14.840 -2.278 -1.317 1.00 97.75 73 PHE A CA 1
ATOM 545 C C . PHE A 1 73 ? 14.455 -2.613 -2.764 1.00 97.75 73 PHE A C 1
ATOM 547 O O . PHE A 1 73 ? 13.891 -3.676 -3.023 1.00 97.75 73 PHE A O 1
ATOM 554 N N . ALA A 1 74 ? 14.827 -1.762 -3.725 1.00 97.62 74 ALA A N 1
ATOM 555 C CA . ALA A 1 74 ? 14.575 -2.049 -5.133 1.00 97.62 74 ALA A CA 1
ATOM 556 C C . ALA A 1 74 ? 15.321 -3.301 -5.618 1.00 97.62 74 ALA A C 1
ATOM 558 O O . ALA A 1 74 ? 14.728 -4.096 -6.335 1.00 97.62 74 ALA A O 1
ATOM 559 N N . ARG A 1 75 ? 16.575 -3.532 -5.210 1.00 97.88 75 ARG A N 1
ATOM 560 C CA . ARG A 1 75 ? 17.327 -4.743 -5.591 1.00 97.88 75 ARG A CA 1
ATOM 561 C C . ARG A 1 75 ? 16.671 -6.019 -5.074 1.00 97.88 75 ARG A C 1
ATOM 563 O O . ARG A 1 75 ? 16.608 -6.997 -5.806 1.00 97.88 75 ARG A O 1
ATOM 570 N N . SER A 1 76 ? 16.155 -5.993 -3.848 1.00 97.56 76 SER A N 1
ATOM 571 C CA . SER A 1 76 ? 15.522 -7.159 -3.221 1.00 97.56 76 SER A CA 1
ATOM 572 C C . SER A 1 76 ? 14.193 -7.545 -3.878 1.00 97.56 76 SER A C 1
ATOM 574 O O . SER A 1 76 ? 13.886 -8.727 -3.979 1.00 97.56 76 SER A O 1
ATOM 576 N N . HIS A 1 77 ? 13.409 -6.561 -4.328 1.00 97.38 77 HIS A N 1
ATOM 577 C CA . HIS A 1 77 ? 12.033 -6.790 -4.789 1.00 97.38 77 HIS A CA 1
ATOM 578 C C . HIS A 1 77 ? 11.834 -6.616 -6.303 1.00 97.38 77 HIS A C 1
ATOM 580 O O . HIS A 1 77 ? 10.924 -7.194 -6.895 1.00 97.38 77 HIS A O 1
ATOM 586 N N . HIS A 1 78 ? 12.677 -5.815 -6.957 1.00 96.94 78 HIS A N 1
ATOM 587 C CA . HIS A 1 78 ? 12.626 -5.574 -8.397 1.00 96.94 78 HIS A CA 1
ATOM 588 C C . HIS A 1 78 ? 14.020 -5.243 -8.982 1.00 96.94 78 HIS A C 1
ATOM 590 O O . HIS A 1 78 ? 14.287 -4.089 -9.341 1.00 96.94 78 HIS A O 1
ATOM 596 N N . PRO A 1 79 ? 14.899 -6.248 -9.169 1.00 97.00 79 PRO A N 1
ATOM 597 C CA . PRO A 1 79 ? 16.279 -6.048 -9.627 1.00 97.00 79 PRO A CA 1
ATOM 598 C C . PRO A 1 79 ? 16.410 -5.209 -10.909 1.00 97.00 79 PRO A C 1
ATOM 600 O O . PRO A 1 79 ? 17.178 -4.251 -10.945 1.00 97.00 79 PRO A O 1
ATOM 603 N N . GLU A 1 80 ? 15.586 -5.482 -11.928 1.00 95.31 80 GLU A N 1
ATOM 604 C CA . GLU A 1 80 ? 15.616 -4.754 -13.211 1.00 95.31 80 GLU A CA 1
ATOM 605 C C . GLU A 1 80 ? 15.357 -3.240 -13.045 1.00 95.31 80 GLU A C 1
ATOM 607 O O . GLU A 1 80 ? 15.954 -2.410 -13.738 1.00 95.31 80 GLU A O 1
ATOM 612 N N . LEU A 1 81 ? 14.504 -2.849 -12.088 1.00 96.25 81 LEU A N 1
ATOM 613 C CA . LEU A 1 81 ? 14.234 -1.443 -11.790 1.00 96.25 81 LEU A CA 1
ATOM 614 C C . LEU A 1 81 ? 15.445 -0.797 -11.114 1.00 96.25 81 LEU A C 1
ATOM 616 O O . LEU A 1 81 ? 15.791 0.336 -11.451 1.00 96.25 81 LEU A O 1
ATOM 620 N N . ALA A 1 82 ? 16.098 -1.503 -10.188 1.00 96.69 82 ALA A N 1
ATOM 621 C CA . ALA A 1 82 ? 17.312 -1.015 -9.543 1.00 96.69 82 ALA A CA 1
ATOM 622 C C . ALA A 1 82 ? 18.419 -0.757 -10.578 1.00 96.69 82 ALA A C 1
ATOM 624 O O . ALA A 1 82 ? 18.984 0.337 -10.611 1.00 96.69 82 ALA A O 1
ATOM 625 N N . GLU A 1 83 ? 18.647 -1.700 -11.495 1.00 95.81 83 GLU A N 1
ATOM 626 C CA . GLU A 1 83 ? 19.610 -1.545 -12.593 1.00 95.81 83 GLU A CA 1
ATOM 627 C C . GLU A 1 83 ? 19.267 -0.372 -13.521 1.00 95.81 83 GLU A C 1
ATOM 629 O O . GLU A 1 83 ? 20.145 0.364 -13.984 1.00 95.81 83 GLU A O 1
ATOM 634 N N . LEU A 1 84 ? 17.981 -0.173 -13.830 1.00 94.56 84 LEU A N 1
ATOM 635 C CA . LEU A 1 84 ? 17.545 0.979 -14.615 1.00 94.56 84 LEU A CA 1
ATOM 636 C C . LEU A 1 84 ? 17.855 2.290 -13.888 1.00 94.56 84 LEU A C 1
ATOM 638 O O . LEU A 1 84 ? 18.421 3.201 -14.494 1.00 94.56 84 LEU A O 1
ATOM 642 N N . ILE A 1 85 ? 17.508 2.387 -12.604 1.00 95.94 85 ILE A N 1
ATOM 643 C CA . ILE A 1 85 ? 17.740 3.589 -11.800 1.00 95.94 85 ILE A CA 1
ATOM 644 C C . ILE A 1 85 ? 19.238 3.879 -11.702 1.00 95.94 85 ILE A C 1
ATOM 646 O O . ILE A 1 85 ? 19.643 5.020 -11.918 1.00 95.94 85 ILE A O 1
ATOM 650 N N . GLU A 1 86 ? 20.083 2.877 -11.469 1.00 95.50 86 GLU A N 1
ATOM 651 C CA . GLU A 1 86 ? 21.535 3.070 -11.404 1.00 95.50 86 GLU A CA 1
ATOM 652 C C . GLU A 1 86 ? 22.120 3.627 -12.708 1.00 95.50 86 GLU A C 1
ATOM 654 O O . GLU A 1 86 ? 22.943 4.546 -12.673 1.00 95.50 86 GLU A O 1
ATOM 659 N N . ARG A 1 87 ? 21.634 3.175 -13.871 1.00 94.88 87 ARG A N 1
ATOM 660 C CA . ARG A 1 87 ? 22.043 3.732 -15.173 1.00 94.88 87 ARG A CA 1
ATOM 661 C C . ARG A 1 87 ? 21.686 5.214 -15.324 1.00 94.88 87 ARG A C 1
ATOM 663 O O . ARG A 1 87 ? 22.430 5.964 -15.965 1.00 94.88 87 ARG A O 1
ATOM 670 N N . LEU A 1 88 ? 20.595 5.677 -14.701 1.00 94.75 88 LEU A N 1
ATOM 671 C CA . LEU A 1 88 ? 20.219 7.097 -14.713 1.00 94.75 88 LEU A CA 1
ATOM 672 C C . LEU A 1 88 ? 21.243 7.971 -13.983 1.00 94.75 88 LEU A C 1
ATOM 674 O O . LEU A 1 88 ? 21.384 9.142 -14.330 1.00 94.75 88 LEU A O 1
ATOM 678 N N . LYS A 1 89 ? 22.002 7.429 -13.022 1.00 93.50 89 LYS A N 1
ATOM 679 C CA . LYS A 1 89 ? 22.944 8.202 -12.199 1.00 93.50 89 LYS A CA 1
ATOM 680 C C . LYS A 1 89 ? 23.948 9.003 -13.032 1.00 93.50 89 LYS A C 1
ATOM 682 O O . LYS A 1 89 ? 24.211 10.161 -12.717 1.00 93.50 89 LYS A O 1
ATOM 687 N N . LYS A 1 90 ? 24.475 8.405 -14.107 1.00 91.88 90 LYS A N 1
ATOM 688 C CA . LYS A 1 90 ? 25.480 9.025 -14.988 1.00 91.88 90 LYS A CA 1
ATOM 689 C C . LYS A 1 90 ? 24.863 9.943 -16.045 1.00 91.88 90 LYS A C 1
ATOM 691 O O . LYS A 1 90 ? 25.396 11.015 -16.306 1.00 91.88 90 LYS A O 1
ATOM 696 N N . HIS A 1 91 ? 23.759 9.523 -16.661 1.00 93.00 91 HIS A N 1
ATOM 697 C CA . HIS A 1 91 ? 23.226 10.173 -17.865 1.00 93.00 91 HIS A CA 1
ATOM 698 C C . HIS A 1 91 ? 22.050 11.119 -17.596 1.00 93.00 91 HIS A C 1
ATOM 700 O O . HIS A 1 91 ? 21.790 12.017 -18.393 1.00 93.00 91 HIS A O 1
ATOM 706 N N . ARG A 1 92 ? 21.316 10.908 -16.498 1.00 95.38 92 ARG A N 1
ATOM 707 C CA . ARG A 1 92 ? 20.071 11.608 -16.145 1.00 95.38 92 ARG A CA 1
ATOM 708 C C . ARG A 1 92 ? 19.964 11.795 -14.621 1.00 95.38 92 ARG A C 1
ATOM 710 O O . ARG A 1 92 ? 19.131 11.177 -13.953 1.00 95.38 92 ARG A O 1
ATOM 717 N N . PRO A 1 93 ? 20.829 12.636 -14.022 1.00 93.88 93 PRO A N 1
ATOM 718 C CA . PRO A 1 93 ? 20.955 12.735 -12.568 1.00 93.88 93 PRO A CA 1
ATOM 719 C C . PRO A 1 93 ? 19.722 13.339 -11.874 1.00 93.88 93 PRO A C 1
ATOM 721 O O . PRO A 1 93 ? 19.537 13.136 -10.673 1.00 93.88 93 PRO A O 1
ATOM 724 N N . ARG A 1 94 ? 18.871 14.096 -12.583 1.00 94.75 94 ARG A N 1
ATOM 725 C CA . ARG A 1 94 ? 17.615 14.620 -12.011 1.00 94.75 94 ARG A CA 1
ATOM 726 C C . ARG A 1 94 ? 16.593 13.497 -11.826 1.00 94.75 94 ARG A C 1
ATOM 728 O O . ARG A 1 94 ? 15.945 13.415 -10.787 1.00 94.75 94 ARG A O 1
ATOM 735 N N . GLU A 1 95 ? 16.503 12.623 -12.812 1.00 95.12 95 GLU A N 1
ATOM 736 C CA . GLU A 1 95 ? 15.619 11.472 -12.919 1.00 95.12 95 GLU A CA 1
ATOM 737 C C . GLU A 1 95 ? 16.047 10.400 -11.923 1.00 95.12 95 GLU A C 1
ATOM 739 O O . GLU A 1 95 ? 15.200 9.862 -11.219 1.00 95.12 95 GLU A O 1
ATOM 744 N N . TYR A 1 96 ? 17.359 10.193 -11.772 1.00 96.62 96 TYR A N 1
ATOM 745 C CA . TYR A 1 96 ? 17.931 9.396 -10.689 1.00 96.62 96 TYR A CA 1
ATOM 746 C C . TYR A 1 96 ? 17.434 9.860 -9.315 1.00 96.62 96 TYR A C 1
ATOM 748 O O . TYR A 1 96 ? 16.812 9.093 -8.584 1.00 96.62 96 TYR A O 1
ATOM 756 N N . ARG A 1 97 ? 17.638 11.145 -8.976 1.00 95.12 97 ARG A N 1
ATOM 757 C CA . ARG A 1 97 ? 17.215 11.694 -7.674 1.00 95.12 97 ARG A CA 1
ATOM 758 C C . ARG A 1 97 ? 15.711 11.572 -7.450 1.00 95.12 97 ARG A C 1
ATOM 760 O O . ARG A 1 97 ? 15.280 11.384 -6.316 1.00 95.12 97 ARG A O 1
ATOM 767 N N . ARG A 1 98 ? 14.910 11.715 -8.508 1.00 95.50 98 ARG A N 1
ATOM 768 C CA . ARG A 1 98 ? 13.459 11.524 -8.436 1.00 95.50 98 ARG A CA 1
ATOM 769 C C . ARG A 1 98 ? 13.113 10.066 -8.142 1.00 95.50 98 ARG A C 1
ATOM 771 O O . ARG A 1 98 ? 12.393 9.818 -7.186 1.00 95.50 98 ARG A O 1
ATOM 778 N N . ALA A 1 99 ? 13.671 9.126 -8.901 1.00 95.88 99 ALA A N 1
ATOM 779 C CA . ALA A 1 99 ? 13.396 7.704 -8.737 1.00 95.88 99 ALA A CA 1
ATOM 780 C C . ALA A 1 99 ? 13.807 7.190 -7.349 1.00 95.88 99 ALA A C 1
ATOM 782 O O . ALA A 1 99 ? 13.023 6.515 -6.691 1.00 95.88 99 ALA A O 1
ATOM 783 N N . VAL A 1 100 ? 14.985 7.583 -6.855 1.00 96.94 100 VAL A N 1
ATOM 784 C CA . VAL A 1 100 ? 15.437 7.237 -5.497 1.00 96.94 100 VAL A CA 1
ATOM 785 C C . VAL A 1 100 ? 14.496 7.810 -4.430 1.00 96.94 100 VAL A C 1
ATOM 787 O O . VAL A 1 100 ? 14.198 7.128 -3.453 1.00 96.94 100 VAL A O 1
ATOM 790 N N . ARG A 1 101 ? 13.968 9.029 -4.613 1.00 96.44 101 ARG A N 1
ATOM 791 C CA . ARG A 1 101 ? 12.986 9.606 -3.678 1.00 96.44 101 ARG A CA 1
ATOM 792 C C . ARG A 1 101 ? 11.650 8.878 -3.690 1.00 96.44 101 ARG A C 1
ATOM 794 O O . ARG A 1 101 ? 11.048 8.704 -2.631 1.00 96.44 101 ARG A O 1
ATOM 801 N N . ASP A 1 102 ? 11.199 8.435 -4.854 1.00 95.88 102 ASP A N 1
ATOM 802 C CA . ASP A 1 102 ? 9.974 7.645 -4.966 1.00 95.88 102 ASP A CA 1
ATOM 803 C C . ASP A 1 102 ? 10.140 6.274 -4.276 1.00 95.88 102 ASP A C 1
ATOM 805 O O . ASP A 1 102 ? 9.228 5.815 -3.578 1.00 95.88 102 ASP A O 1
ATOM 809 N N . LEU A 1 103 ? 11.323 5.653 -4.392 1.00 97.50 103 LEU A N 1
ATOM 810 C CA . LEU A 1 103 ? 11.678 4.433 -3.657 1.00 97.50 103 LEU A CA 1
ATOM 811 C C . LEU A 1 103 ? 11.702 4.666 -2.141 1.00 97.50 103 LEU A C 1
ATOM 813 O O . LEU A 1 103 ? 11.060 3.922 -1.405 1.00 97.50 103 LEU A O 1
ATOM 817 N N . ASP A 1 104 ? 12.369 5.721 -1.671 1.00 97.31 104 ASP A N 1
ATOM 818 C CA . ASP A 1 104 ? 12.435 6.062 -0.243 1.00 97.31 104 ASP A CA 1
ATOM 819 C C . ASP A 1 104 ? 11.047 6.357 0.351 1.00 97.31 104 ASP A C 1
ATOM 821 O O . ASP A 1 104 ? 10.712 5.901 1.447 1.00 97.31 104 ASP A O 1
ATOM 825 N N . THR A 1 105 ? 10.192 7.052 -0.403 1.00 96.25 105 THR A N 1
ATOM 826 C CA . THR A 1 105 ? 8.802 7.320 -0.005 1.00 96.25 105 THR A CA 1
ATOM 827 C C . THR A 1 105 ? 8.012 6.019 0.141 1.00 96.25 105 THR A C 1
ATOM 829 O O . THR A 1 105 ? 7.250 5.850 1.097 1.00 96.25 105 THR A O 1
ATOM 832 N N 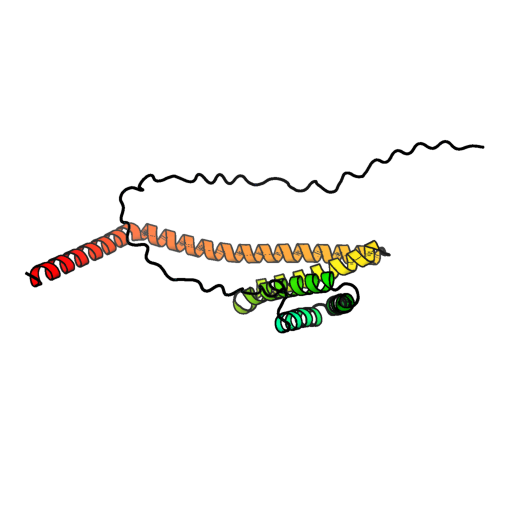. THR A 1 106 ? 8.205 5.080 -0.788 1.00 96.25 106 THR A N 1
ATOM 833 C CA . THR A 1 106 ? 7.573 3.755 -0.744 1.00 96.25 106 THR A CA 1
ATOM 834 C C . THR A 1 106 ? 8.067 2.956 0.458 1.00 96.25 106 THR A C 1
ATOM 836 O O . THR A 1 106 ? 7.250 2.450 1.228 1.00 96.25 106 THR A O 1
ATOM 839 N N . LEU A 1 107 ? 9.384 2.894 0.663 1.00 97.12 107 LEU A N 1
ATOM 840 C CA . LEU A 1 107 ? 10.000 2.190 1.784 1.00 97.12 107 LEU A CA 1
ATOM 841 C C . LEU A 1 107 ? 9.496 2.741 3.124 1.00 97.12 107 LEU A C 1
ATOM 843 O O . LEU A 1 107 ? 8.997 1.985 3.954 1.00 97.12 107 LEU A O 1
ATOM 847 N N . THR A 1 108 ? 9.501 4.066 3.287 1.00 96.12 108 THR A N 1
ATOM 848 C CA . THR A 1 108 ? 8.971 4.743 4.483 1.00 96.12 108 THR A CA 1
ATOM 849 C C . THR A 1 108 ? 7.499 4.408 4.721 1.00 96.12 108 THR A C 1
ATOM 851 O O . THR A 1 108 ? 7.059 4.237 5.859 1.00 96.12 108 THR A O 1
ATOM 854 N N . ARG A 1 109 ? 6.694 4.320 3.655 1.00 94.94 109 ARG A N 1
ATOM 855 C CA . ARG A 1 109 ? 5.283 3.931 3.764 1.00 94.94 109 ARG A CA 1
ATOM 856 C C . ARG A 1 109 ? 5.137 2.481 4.230 1.00 94.94 109 ARG A C 1
ATOM 858 O O . ARG A 1 109 ? 4.291 2.227 5.084 1.00 94.94 109 ARG A O 1
ATOM 865 N N . LEU A 1 110 ? 5.938 1.561 3.701 1.00 96.94 110 LEU A N 1
ATOM 866 C CA . LEU A 1 110 ? 5.933 0.149 4.091 1.00 96.94 110 LEU A CA 1
ATOM 867 C C . LEU A 1 110 ? 6.372 -0.042 5.551 1.00 96.94 110 LEU A C 1
ATOM 869 O O . LEU A 1 110 ? 5.709 -0.755 6.305 1.00 96.94 110 LEU A O 1
ATOM 873 N N . GLU A 1 111 ? 7.418 0.658 5.993 1.00 95.81 111 GLU A N 1
ATOM 874 C CA . GLU A 1 111 ? 7.922 0.608 7.375 1.00 95.81 111 GLU A CA 1
ATOM 875 C C . GLU A 1 111 ? 6.829 0.917 8.416 1.00 95.81 111 GLU A C 1
ATOM 877 O O . GLU A 1 111 ? 6.791 0.292 9.477 1.00 95.81 111 GLU A O 1
ATOM 882 N N . ARG A 1 112 ? 5.868 1.800 8.098 1.00 94.88 112 ARG A N 1
ATOM 883 C CA . ARG A 1 112 ? 4.737 2.133 8.992 1.00 94.88 112 ARG A CA 1
ATOM 884 C C . ARG A 1 112 ? 3.815 0.950 9.285 1.00 94.88 112 ARG A C 1
ATOM 886 O O . ARG A 1 112 ? 3.171 0.935 10.336 1.00 94.88 112 ARG A O 1
ATOM 893 N N . PHE A 1 113 ? 3.709 0.001 8.358 1.00 95.25 113 PHE A N 1
ATOM 894 C CA . PHE A 1 113 ? 2.817 -1.152 8.482 1.00 95.25 113 PHE A CA 1
ATOM 895 C C . PHE A 1 113 ? 3.532 -2.391 9.017 1.00 95.25 113 PHE A C 1
ATOM 897 O O . PHE A 1 113 ? 2.889 -3.205 9.674 1.00 95.25 113 PHE A O 1
ATOM 904 N N . LYS A 1 114 ? 4.855 -2.489 8.843 1.00 92.56 114 LYS A N 1
ATOM 905 C CA . LYS A 1 114 ? 5.663 -3.690 9.120 1.00 92.56 114 LYS A CA 1
ATOM 906 C C . LYS A 1 114 ? 5.360 -4.386 10.455 1.00 92.56 114 LYS A C 1
ATOM 908 O O . LYS A 1 114 ? 5.263 -5.605 10.495 1.00 92.56 114 LYS A O 1
ATOM 913 N N . HIS A 1 115 ? 5.185 -3.624 11.535 1.00 93.19 115 HIS A N 1
ATOM 914 C CA . HIS A 1 115 ? 4.924 -4.174 12.875 1.00 93.19 115 HIS A CA 1
ATOM 915 C C . HIS A 1 115 ? 3.477 -4.008 13.355 1.00 93.19 115 HIS A C 1
ATOM 917 O O . HIS A 1 115 ? 3.118 -4.514 14.414 1.00 93.19 115 HIS A O 1
ATOM 923 N N . ARG A 1 116 ? 2.647 -3.264 12.617 1.00 93.38 116 ARG A N 1
ATOM 924 C CA . ARG A 1 116 ? 1.292 -2.880 13.048 1.00 93.38 116 ARG A CA 1
ATOM 925 C C . ARG A 1 116 ? 0.194 -3.586 12.268 1.00 93.38 116 ARG A C 1
ATOM 927 O O . ARG A 1 116 ? -0.894 -3.771 12.801 1.00 93.38 116 ARG A O 1
ATOM 934 N N . ASP A 1 117 ? 0.461 -3.898 11.007 1.00 95.88 117 ASP A N 1
ATOM 935 C CA . ASP A 1 117 ? -0.512 -4.425 10.063 1.00 95.88 117 ASP A CA 1
ATOM 936 C C . ASP A 1 117 ? 0.218 -5.210 8.960 1.00 95.88 117 ASP A C 1
ATOM 938 O O . ASP A 1 117 ? 0.597 -4.661 7.923 1.00 95.88 117 ASP A O 1
ATOM 942 N N . GLY A 1 118 ? 0.469 -6.494 9.234 1.00 96.56 118 GLY A N 1
ATOM 943 C CA . GLY A 1 118 ? 1.228 -7.378 8.345 1.00 96.56 118 GLY A CA 1
ATOM 944 C C . GLY A 1 118 ? 0.556 -7.590 6.987 1.00 96.56 118 GLY A C 1
ATOM 945 O O . GLY A 1 118 ? 1.238 -7.562 5.966 1.00 96.56 118 GLY A O 1
ATOM 946 N N . GLU A 1 119 ? -0.774 -7.700 6.951 1.00 96.81 119 GLU A N 1
ATOM 947 C CA . GLU A 1 119 ? -1.497 -7.827 5.680 1.00 96.81 119 GLU A CA 1
ATOM 948 C C . GLU A 1 119 ? -1.412 -6.552 4.855 1.00 96.81 119 GLU A C 1
ATOM 950 O O . GLU A 1 119 ? -1.121 -6.594 3.661 1.00 96.81 119 GLU A O 1
ATOM 955 N N . ARG A 1 120 ? -1.564 -5.385 5.486 1.00 96.56 120 ARG A N 1
ATOM 956 C CA . ARG A 1 120 ? -1.397 -4.126 4.761 1.00 96.56 120 ARG A CA 1
ATOM 957 C C . ARG A 1 120 ? 0.029 -3.921 4.266 1.00 96.56 120 ARG A C 1
ATOM 959 O O . ARG A 1 120 ? 0.207 -3.349 3.190 1.00 96.56 120 ARG A O 1
ATOM 966 N N . TYR A 1 121 ? 1.029 -4.379 5.022 1.00 97.69 121 TYR A N 1
ATOM 967 C CA . TYR A 1 121 ? 2.419 -4.409 4.569 1.00 97.69 121 TYR A CA 1
ATOM 968 C C . TYR A 1 121 ? 2.560 -5.268 3.307 1.00 97.69 121 TYR A C 1
ATOM 970 O O . TYR A 1 121 ? 3.007 -4.750 2.283 1.00 97.69 121 TYR A O 1
ATOM 978 N N . ARG A 1 122 ? 2.108 -6.529 3.361 1.00 97.69 122 ARG A N 1
ATOM 979 C CA . ARG A 1 122 ? 2.165 -7.477 2.242 1.00 97.69 122 ARG A CA 1
ATOM 980 C C . ARG A 1 122 ? 1.481 -6.918 0.991 1.00 97.69 122 ARG A C 1
ATOM 982 O O . ARG A 1 122 ? 2.125 -6.777 -0.043 1.00 97.69 122 ARG A O 1
ATOM 989 N N . LEU A 1 123 ? 0.222 -6.494 1.106 1.00 98.00 123 LEU A N 1
ATOM 990 C CA . LEU A 1 123 ? -0.564 -5.970 -0.017 1.00 98.00 123 LEU A CA 1
ATOM 991 C C . LEU A 1 123 ? 0.042 -4.706 -0.633 1.00 98.00 123 LEU A C 1
ATOM 993 O O . LEU A 1 123 ? 0.009 -4.514 -1.848 1.00 98.00 123 LEU A O 1
ATOM 997 N N . THR A 1 124 ? 0.608 -3.825 0.195 1.00 96.31 124 THR A N 1
ATOM 998 C CA . THR A 1 124 ? 1.270 -2.611 -0.302 1.00 96.31 124 THR A CA 1
ATOM 999 C C . THR A 1 124 ? 2.551 -2.953 -1.063 1.00 96.31 124 THR A C 1
ATOM 1001 O O . THR A 1 124 ? 2.836 -2.311 -2.073 1.00 96.31 124 THR A O 1
ATOM 1004 N N . LEU A 1 125 ? 3.310 -3.946 -0.590 1.00 98.31 125 LEU A N 1
ATOM 1005 C CA . LEU A 1 125 ? 4.543 -4.396 -1.226 1.00 98.31 125 LEU A CA 1
ATOM 1006 C C . LEU A 1 125 ? 4.259 -5.068 -2.573 1.00 98.31 125 LEU A C 1
ATOM 1008 O O . LEU A 1 125 ? 4.798 -4.635 -3.587 1.00 98.31 125 LEU A O 1
ATOM 1012 N N . GLU A 1 126 ? 3.353 -6.045 -2.599 1.00 98.44 126 GLU A N 1
ATOM 1013 C CA . GLU A 1 126 ? 2.963 -6.749 -3.828 1.00 98.44 126 GLU A CA 1
ATOM 1014 C C . GLU A 1 126 ? 2.428 -5.771 -4.881 1.00 98.44 126 GLU A C 1
ATOM 1016 O O . GLU A 1 126 ? 2.820 -5.809 -6.049 1.00 98.44 126 GLU A O 1
ATOM 1021 N N . ARG A 1 127 ? 1.596 -4.807 -4.465 1.00 97.75 127 ARG A N 1
ATOM 1022 C CA . ARG A 1 127 ? 1.091 -3.767 -5.369 1.00 97.75 127 ARG A CA 1
ATOM 1023 C C . ARG A 1 127 ? 2.210 -2.895 -5.926 1.00 97.75 127 ARG A C 1
ATOM 1025 O O . ARG A 1 127 ? 2.144 -2.513 -7.091 1.00 97.75 127 ARG A O 1
ATOM 1032 N N . TRP A 1 128 ? 3.222 -2.566 -5.123 1.00 98.12 128 TRP A N 1
ATOM 1033 C CA . TRP A 1 128 ? 4.379 -1.809 -5.598 1.00 98.12 128 TRP A CA 1
ATOM 1034 C C . TRP A 1 128 ? 5.216 -2.607 -6.610 1.00 98.12 128 TRP A C 1
ATOM 1036 O O . TRP A 1 128 ? 5.649 -2.033 -7.612 1.00 98.12 128 TRP A O 1
ATOM 1046 N N . GLU A 1 129 ? 5.407 -3.911 -6.397 1.00 98.25 129 GLU A N 1
ATOM 1047 C CA . GLU A 1 129 ? 6.109 -4.781 -7.350 1.00 98.25 129 GLU A CA 1
ATOM 1048 C C . GLU A 1 129 ? 5.361 -4.843 -8.689 1.00 98.25 129 GLU A C 1
ATOM 1050 O O . GLU A 1 129 ? 5.959 -4.618 -9.745 1.00 98.25 129 GLU A O 1
ATOM 1055 N N . VAL A 1 130 ? 4.040 -5.052 -8.649 1.00 98.44 130 VAL A N 1
ATOM 1056 C CA . VAL A 1 130 ? 3.176 -5.059 -9.841 1.00 98.44 130 VAL A CA 1
ATOM 1057 C C . VAL A 1 130 ? 3.197 -3.703 -10.552 1.00 98.44 130 VAL A C 1
ATOM 1059 O O . VAL A 1 130 ? 3.432 -3.650 -11.758 1.00 98.44 130 VAL A O 1
ATOM 1062 N N . ASP A 1 131 ? 3.016 -2.594 -9.826 1.00 97.75 131 ASP A N 1
ATOM 1063 C CA . ASP A 1 131 ? 3.060 -1.240 -10.397 1.00 97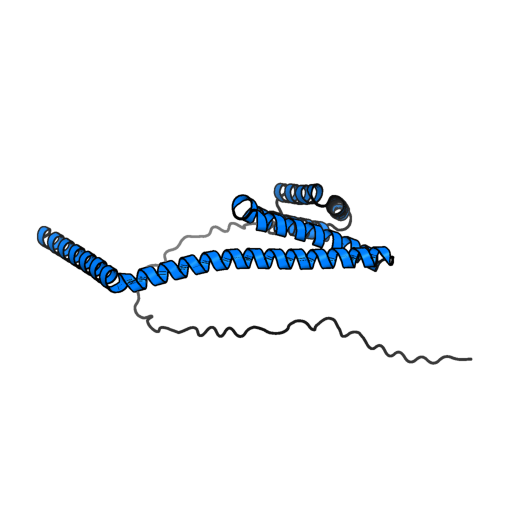.75 131 ASP A CA 1
ATOM 1064 C C . ASP A 1 131 ? 4.423 -0.952 -11.063 1.00 97.75 131 ASP A C 1
ATOM 1066 O O . ASP A 1 131 ? 4.485 -0.276 -12.093 1.00 97.75 131 ASP A O 1
ATOM 1070 N N . SER A 1 132 ? 5.518 -1.466 -10.499 1.00 97.25 132 SER A N 1
ATOM 1071 C CA . SER A 1 132 ? 6.869 -1.304 -11.047 1.00 97.25 132 SER A CA 1
ATOM 1072 C C . SER A 1 132 ? 7.054 -2.081 -12.353 1.00 97.25 132 SER A C 1
ATOM 1074 O O . SER A 1 132 ? 7.514 -1.501 -13.341 1.00 97.25 132 SER A O 1
ATOM 1076 N N . ARG A 1 133 ? 6.595 -3.339 -12.404 1.00 97.56 133 ARG A N 1
ATOM 1077 C CA . ARG A 1 133 ? 6.607 -4.162 -13.628 1.00 97.56 133 ARG A CA 1
ATOM 1078 C C . ARG A 1 133 ? 5.744 -3.550 -14.727 1.00 97.56 133 ARG A C 1
ATOM 1080 O O . ARG A 1 133 ? 6.195 -3.434 -15.864 1.00 97.56 133 ARG A O 1
ATOM 1087 N N . ILE A 1 134 ? 4.548 -3.064 -14.379 1.00 97.62 134 ILE A N 1
ATOM 1088 C CA . ILE A 1 134 ? 3.649 -2.357 -15.306 1.00 97.62 134 ILE A CA 1
ATOM 1089 C C . ILE A 1 134 ? 4.364 -1.174 -15.958 1.00 97.62 134 ILE A C 1
ATOM 1091 O O . ILE A 1 134 ? 4.262 -0.997 -17.168 1.00 97.62 134 ILE A O 1
ATOM 1095 N N . ARG A 1 135 ? 5.099 -0.359 -15.190 1.00 94.94 135 ARG A N 1
ATOM 1096 C CA . ARG A 1 135 ? 5.803 0.815 -15.735 1.00 94.94 135 ARG A CA 1
ATOM 1097 C C . ARG A 1 135 ? 6.885 0.426 -16.740 1.00 94.94 135 ARG A C 1
ATOM 1099 O O . ARG A 1 135 ? 6.984 1.068 -17.785 1.00 94.94 135 ARG A O 1
ATOM 1106 N N . LEU A 1 136 ? 7.678 -0.602 -16.439 1.00 93.56 136 LEU A N 1
ATOM 1107 C CA . LEU A 1 136 ? 8.720 -1.082 -17.351 1.00 93.56 136 LEU A CA 1
ATOM 1108 C C . LEU A 1 136 ? 8.117 -1.684 -18.620 1.00 93.56 136 LEU A C 1
ATOM 1110 O O . LEU A 1 136 ? 8.530 -1.335 -19.728 1.00 93.56 136 LEU A O 1
ATOM 1114 N N . LEU A 1 137 ? 7.100 -2.531 -18.467 1.00 94.75 137 LEU A N 1
ATOM 1115 C CA . LEU A 1 137 ? 6.450 -3.181 -19.595 1.00 94.75 137 LEU A CA 1
ATOM 1116 C C . LEU A 1 137 ? 5.698 -2.173 -20.470 1.00 94.75 137 LEU A C 1
ATOM 1118 O O . LEU A 1 137 ? 5.815 -2.221 -21.688 1.00 94.75 137 LEU A O 1
ATOM 1122 N N . ALA A 1 138 ? 5.018 -1.188 -19.880 1.00 94.19 138 ALA A N 1
ATOM 1123 C CA . ALA A 1 138 ? 4.374 -0.110 -20.629 1.00 94.19 138 ALA A CA 1
ATOM 1124 C C . ALA A 1 138 ? 5.388 0.698 -21.455 1.00 94.19 138 ALA A C 1
ATOM 1126 O O . ALA A 1 138 ? 5.118 1.028 -22.612 1.00 94.19 138 ALA A O 1
ATOM 1127 N N . ALA A 1 139 ? 6.576 0.977 -20.905 1.00 91.31 139 ALA A N 1
ATOM 1128 C CA . ALA A 1 139 ? 7.642 1.642 -21.651 1.00 91.31 139 ALA A CA 1
ATOM 1129 C C . ALA A 1 139 ? 8.149 0.779 -22.820 1.00 91.31 139 ALA A C 1
ATOM 1131 O O . ALA A 1 139 ? 8.353 1.298 -23.916 1.00 91.31 139 ALA A O 1
ATOM 1132 N N . ARG A 1 140 ? 8.293 -0.538 -22.617 1.00 89.19 140 ARG A N 1
ATOM 1133 C CA . ARG A 1 140 ? 8.665 -1.494 -23.674 1.00 89.19 140 ARG A CA 1
ATOM 1134 C C . ARG A 1 140 ? 7.611 -1.549 -24.782 1.00 89.19 140 ARG A C 1
ATOM 1136 O O . ARG A 1 140 ? 7.960 -1.392 -25.953 1.00 89.19 140 ARG A O 1
ATOM 1143 N N . VAL A 1 141 ? 6.336 -1.683 -24.404 1.00 90.56 141 VAL A N 1
ATOM 1144 C CA . VAL A 1 141 ? 5.191 -1.714 -25.327 1.00 90.56 141 VAL A CA 1
ATOM 1145 C C . VAL A 1 141 ? 5.138 -0.450 -26.183 1.00 90.56 141 VAL A C 1
ATOM 1147 O O . VAL A 1 141 ? 4.938 -0.534 -27.391 1.00 90.56 141 VAL A O 1
ATOM 1150 N N . SER A 1 142 ? 5.396 0.711 -25.576 1.00 89.06 142 SER A N 1
ATOM 1151 C CA . SER A 1 142 ? 5.395 2.010 -26.264 1.00 89.06 142 SER A CA 1
ATOM 1152 C C . SER A 1 142 ? 6.488 2.146 -27.332 1.00 89.06 142 SER A C 1
ATOM 1154 O O . SER A 1 142 ? 6.350 2.959 -28.241 1.00 89.06 142 SER A O 1
ATOM 1156 N N . ILE A 1 143 ? 7.589 1.396 -27.214 1.00 89.31 143 ILE A N 1
ATOM 1157 C CA . ILE A 1 143 ? 8.727 1.472 -28.140 1.00 89.31 143 ILE A CA 1
ATOM 1158 C C . ILE A 1 143 ? 8.600 0.413 -29.240 1.00 89.31 143 ILE A C 1
ATOM 1160 O O . ILE A 1 143 ? 8.702 0.747 -30.419 1.00 89.31 143 ILE A O 1
ATOM 1164 N N . LYS A 1 144 ? 8.418 -0.859 -28.859 1.00 83.94 144 LYS A N 1
ATOM 1165 C CA . LYS A 1 144 ? 8.383 -2.029 -29.758 1.00 83.94 144 LYS A CA 1
ATOM 1166 C C . LYS A 1 144 ? 7.576 -3.179 -29.131 1.00 83.94 144 LYS A C 1
ATOM 1168 O O . LYS A 1 144 ? 8.089 -4.286 -28.993 1.00 83.94 144 LYS A O 1
ATOM 1173 N N . GLY A 1 145 ? 6.355 -2.908 -28.676 1.00 83.12 145 GLY A N 1
ATOM 1174 C CA . GLY A 1 145 ? 5.508 -3.931 -28.058 1.00 83.12 145 GLY A CA 1
ATOM 1175 C C . GLY A 1 145 ? 5.060 -5.022 -29.022 1.00 83.12 145 GLY A C 1
ATOM 1176 O O . GLY A 1 145 ? 4.652 -4.726 -30.142 1.00 83.12 145 GLY A O 1
ATOM 1177 N N . SER A 1 146 ? 5.092 -6.267 -28.555 1.00 91.50 146 SER A N 1
ATOM 1178 C CA . SER A 1 146 ? 4.426 -7.411 -29.181 1.00 91.50 146 SER A CA 1
ATOM 1179 C C . SER A 1 146 ? 3.029 -7.643 -28.588 1.00 91.50 146 SER A C 1
ATOM 1181 O O . SER A 1 146 ? 2.709 -7.137 -27.509 1.00 91.50 146 SER A O 1
ATOM 1183 N N . ASP A 1 147 ? 2.210 -8.468 -29.243 1.00 92.19 147 ASP A N 1
ATOM 1184 C CA . ASP A 1 147 ? 0.922 -8.914 -28.685 1.00 92.19 147 ASP A CA 1
ATOM 1185 C C . ASP A 1 147 ? 1.102 -9.654 -27.347 1.00 92.19 147 ASP A C 1
ATOM 1187 O O . ASP A 1 147 ? 0.260 -9.554 -26.452 1.00 92.19 147 ASP A O 1
ATOM 1191 N N . ALA A 1 148 ? 2.235 -10.345 -27.171 1.00 93.81 148 ALA A N 1
ATOM 1192 C CA . ALA A 1 148 ? 2.592 -10.992 -25.913 1.00 93.81 148 ALA A CA 1
ATOM 1193 C C . ALA A 1 148 ? 2.839 -9.966 -24.793 1.00 93.81 148 ALA A C 1
ATOM 1195 O O . ALA A 1 148 ? 2.289 -10.121 -23.702 1.00 93.81 148 ALA A O 1
ATOM 1196 N N . ASP A 1 149 ? 3.573 -8.880 -25.071 1.00 92.12 149 ASP A N 1
ATOM 1197 C CA . ASP A 1 149 ? 3.790 -7.804 -24.092 1.00 92.12 149 ASP A CA 1
ATOM 1198 C C . ASP A 1 149 ? 2.461 -7.128 -23.702 1.00 92.12 149 ASP A C 1
ATOM 1200 O O . ASP A 1 149 ? 2.248 -6.769 -22.542 1.00 92.12 149 ASP A O 1
ATOM 1204 N N . GLN A 1 150 ? 1.529 -6.972 -24.651 1.00 92.94 150 GLN A N 1
ATOM 1205 C CA . GLN A 1 150 ? 0.195 -6.430 -24.365 1.00 92.94 150 GLN A CA 1
ATOM 1206 C C . GLN A 1 150 ? -0.638 -7.372 -23.487 1.00 92.94 150 GLN A C 1
ATOM 1208 O O . GLN A 1 150 ? -1.322 -6.920 -22.561 1.00 92.94 150 GLN A O 1
ATOM 1213 N N . ALA A 1 151 ? -0.586 -8.679 -23.755 1.00 95.69 151 ALA A N 1
ATOM 1214 C CA . ALA A 1 151 ? -1.276 -9.684 -22.955 1.00 95.69 151 ALA A CA 1
ATOM 1215 C C . ALA A 1 151 ? -0.726 -9.742 -21.520 1.00 95.69 151 ALA A C 1
ATOM 1217 O O . ALA A 1 151 ? -1.506 -9.768 -20.561 1.00 95.69 151 ALA A O 1
ATOM 1218 N N . GLU A 1 152 ? 0.597 -9.685 -21.360 1.00 96.12 152 GLU A N 1
ATOM 1219 C CA . GLU A 1 152 ? 1.252 -9.624 -20.053 1.00 96.12 152 GLU A CA 1
ATOM 1220 C C . GLU A 1 152 ? 0.883 -8.334 -19.303 1.00 96.12 152 GLU A C 1
ATOM 1222 O O . GLU A 1 152 ? 0.476 -8.392 -18.139 1.00 96.12 152 GLU A O 1
ATOM 1227 N N . LEU A 1 153 ? 0.897 -7.177 -19.976 1.00 96.69 153 LEU A N 1
ATOM 1228 C CA . LEU A 1 153 ? 0.483 -5.903 -19.380 1.00 96.69 153 LEU A CA 1
ATOM 1229 C C . LEU A 1 153 ? -0.969 -5.956 -18.890 1.00 96.69 153 LEU A C 1
ATOM 1231 O O . LEU A 1 153 ? -1.272 -5.510 -17.781 1.00 96.69 153 LEU A O 1
ATOM 1235 N N . LYS A 1 154 ? -1.871 -6.548 -19.681 1.00 97.38 154 LYS A N 1
ATOM 1236 C CA . LYS A 1 154 ? -3.269 -6.759 -19.284 1.00 97.38 154 LYS A CA 1
ATOM 1237 C C . LYS A 1 154 ? -3.380 -7.673 -18.062 1.00 97.38 154 LYS A C 1
ATOM 1239 O O . LYS A 1 154 ? -4.229 -7.425 -17.208 1.00 97.38 154 LYS A O 1
ATOM 1244 N N . SER A 1 155 ? -2.544 -8.706 -17.964 1.00 98.38 155 SER A N 1
ATOM 1245 C CA . SER A 1 155 ? -2.495 -9.600 -16.802 1.00 98.38 155 SER A CA 1
ATOM 1246 C C . SER A 1 155 ? -2.061 -8.860 -15.532 1.00 98.38 155 SER A C 1
ATOM 1248 O O . SER A 1 155 ? -2.764 -8.904 -14.522 1.00 98.38 155 SER A O 1
ATOM 1250 N N . LEU A 1 156 ? -0.976 -8.083 -15.597 1.00 98.31 156 LEU A N 1
ATOM 1251 C CA . LEU A 1 156 ? -0.502 -7.280 -14.464 1.00 98.31 156 LEU A CA 1
ATOM 1252 C C . LEU A 1 156 ? -1.536 -6.234 -14.020 1.00 98.31 156 LEU A C 1
ATOM 1254 O O . LEU A 1 156 ? -1.719 -5.997 -12.827 1.00 98.31 156 LEU A O 1
ATOM 1258 N N . LEU A 1 157 ? -2.262 -5.626 -14.964 1.00 98.38 157 LEU A N 1
ATOM 1259 C CA . LEU A 1 157 ? -3.341 -4.689 -14.643 1.00 98.38 157 LEU A CA 1
ATOM 1260 C C . LEU A 1 157 ? -4.503 -5.360 -13.901 1.00 98.38 157 LEU A C 1
ATOM 1262 O O . LEU A 1 157 ? -5.069 -4.735 -13.005 1.00 98.38 157 LEU A O 1
ATOM 1266 N N . LYS A 1 158 ? -4.838 -6.617 -14.225 1.00 98.69 158 LYS A N 1
ATOM 1267 C CA . LYS A 1 158 ? -5.816 -7.396 -13.448 1.00 98.69 158 LYS A CA 1
ATOM 1268 C C . LYS A 1 158 ? -5.312 -7.638 -12.028 1.00 98.69 158 LYS A C 1
ATOM 1270 O O . LYS A 1 158 ? -5.997 -7.258 -11.088 1.00 98.69 158 LYS A O 1
ATOM 1275 N N . GLN A 1 159 ? -4.074 -8.115 -11.878 1.00 98.62 159 GLN A N 1
ATOM 1276 C CA . GLN A 1 159 ? -3.461 -8.329 -10.559 1.00 98.62 159 GLN A CA 1
ATOM 1277 C C . GLN A 1 159 ? -3.469 -7.057 -9.700 1.00 98.62 159 GLN A C 1
ATOM 1279 O O . GLN A 1 159 ? -3.783 -7.096 -8.515 1.00 98.62 159 GLN A O 1
ATOM 1284 N N . ARG A 1 160 ? -3.187 -5.893 -10.297 1.00 98.56 160 ARG A N 1
ATOM 1285 C CA . ARG A 1 160 ? -3.265 -4.597 -9.606 1.00 98.56 160 ARG A CA 1
ATOM 1286 C C . ARG A 1 160 ? -4.670 -4.293 -9.079 1.00 98.56 160 ARG A C 1
ATOM 1288 O O . ARG A 1 160 ? -4.798 -3.727 -7.992 1.00 98.56 160 ARG A O 1
ATOM 1295 N N . VAL A 1 161 ? -5.706 -4.604 -9.859 1.00 98.62 161 VAL A N 1
ATOM 1296 C CA . VAL A 1 161 ? -7.107 -4.428 -9.451 1.00 98.62 161 VAL A CA 1
ATOM 1297 C C . VAL A 1 161 ? -7.457 -5.397 -8.326 1.00 98.62 161 VAL A C 1
ATOM 1299 O O . VAL A 1 161 ? -8.031 -4.964 -7.329 1.00 98.62 161 VAL A O 1
ATOM 1302 N N . ASP A 1 162 ? -7.044 -6.656 -8.436 1.00 98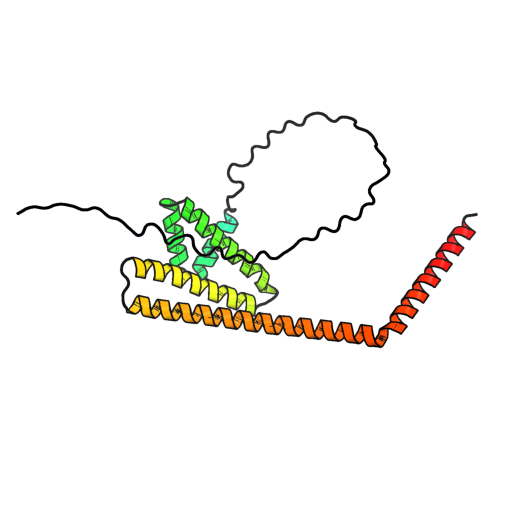.75 162 ASP A N 1
ATOM 1303 C CA . ASP A 1 162 ? -7.299 -7.679 -7.420 1.00 98.75 162 ASP A CA 1
ATOM 1304 C C . ASP A 1 162 ? -6.644 -7.307 -6.077 1.00 98.75 162 ASP A C 1
ATOM 1306 O O . ASP A 1 162 ? -7.313 -7.288 -5.045 1.00 98.75 162 ASP A O 1
ATOM 1310 N N . LEU A 1 163 ? -5.383 -6.859 -6.091 1.00 98.62 163 LEU A N 1
ATOM 1311 C CA . LEU A 1 163 ? -4.680 -6.363 -4.897 1.00 98.62 163 LEU A CA 1
ATOM 1312 C C . LEU A 1 163 ? -5.352 -5.128 -4.280 1.00 98.62 163 LEU A C 1
ATOM 1314 O O . LEU A 1 163 ? -5.383 -4.958 -3.059 1.00 98.62 163 LEU A O 1
ATOM 1318 N N . GLN A 1 164 ? -5.896 -4.236 -5.114 1.00 98.00 164 GLN A N 1
ATOM 1319 C CA . GLN A 1 164 ? -6.648 -3.076 -4.634 1.00 98.00 164 GLN A CA 1
ATOM 1320 C C . GLN A 1 164 ? -7.959 -3.502 -3.964 1.00 98.00 164 GLN A C 1
ATOM 1322 O O . GLN A 1 164 ? -8.338 -2.915 -2.949 1.00 98.00 164 GLN A O 1
ATOM 1327 N N . LEU A 1 165 ? -8.644 -4.500 -4.523 1.00 98.69 165 LEU A N 1
ATOM 1328 C CA . LEU A 1 165 ? -9.862 -5.054 -3.948 1.00 98.69 165 LEU A CA 1
ATOM 1329 C C . LEU A 1 165 ? -9.573 -5.721 -2.600 1.00 98.69 165 LEU A C 1
ATOM 1331 O O . LEU A 1 165 ? -10.266 -5.438 -1.625 1.00 98.69 165 LEU A O 1
ATOM 1335 N N . GLU A 1 166 ? -8.523 -6.533 -2.520 1.00 98.56 166 GLU A N 1
ATOM 1336 C CA . GLU A 1 166 ? -8.118 -7.210 -1.287 1.00 98.56 166 GLU A CA 1
ATOM 1337 C C . GLU A 1 166 ? -7.746 -6.208 -0.182 1.00 98.56 166 GLU A C 1
ATOM 1339 O O . GLU A 1 166 ? -8.200 -6.328 0.958 1.00 98.56 166 GLU A O 1
ATOM 1344 N N . LEU A 1 167 ? -7.019 -5.137 -0.526 1.00 97.56 167 LEU A N 1
ATOM 1345 C CA . LEU A 1 167 ? -6.714 -4.055 0.414 1.00 97.56 167 LEU A CA 1
ATOM 1346 C C . LEU A 1 167 ? -7.981 -3.377 0.947 1.00 97.56 167 LEU A C 1
ATOM 1348 O O . LEU A 1 167 ? -8.084 -3.120 2.147 1.00 97.56 167 LEU A O 1
ATOM 1352 N N . LEU A 1 168 ? -8.952 -3.096 0.076 1.00 98.31 168 LEU A N 1
ATOM 1353 C CA . LEU A 1 168 ? -10.222 -2.497 0.488 1.00 98.31 168 LEU A CA 1
ATOM 1354 C C . LEU A 1 168 ? -11.034 -3.439 1.382 1.00 98.31 168 LEU A C 1
ATOM 1356 O O . LEU A 1 168 ? -11.661 -2.983 2.337 1.00 98.31 168 LEU A O 1
ATOM 1360 N N . GLN A 1 169 ? -11.002 -4.745 1.121 1.00 98.62 169 GLN A N 1
ATOM 1361 C CA . GLN A 1 169 ? -11.649 -5.745 1.971 1.00 98.62 169 GLN A CA 1
ATOM 1362 C C . GLN A 1 169 ? -10.991 -5.831 3.356 1.00 98.62 169 GLN A C 1
ATOM 1364 O O . GLN A 1 169 ? -11.692 -5.882 4.371 1.00 98.62 169 GLN A O 1
ATOM 1369 N N . HIS A 1 170 ? -9.659 -5.783 3.425 1.00 98.06 170 HIS A N 1
ATOM 1370 C CA . HIS A 1 170 ? -8.925 -5.729 4.693 1.00 98.06 170 HIS A CA 1
ATOM 1371 C C . HIS A 1 170 ? -9.232 -4.453 5.490 1.00 98.06 170 HIS A C 1
ATOM 1373 O O . HIS A 1 170 ? -9.522 -4.510 6.693 1.00 98.06 170 HIS A O 1
ATOM 1379 N N . ASP A 1 171 ? -9.233 -3.300 4.816 1.00 96.81 171 ASP A N 1
ATOM 1380 C CA . ASP A 1 171 ? -9.569 -2.011 5.424 1.00 96.81 171 ASP A CA 1
ATOM 1381 C C . ASP A 1 171 ? -11.032 -2.002 5.920 1.00 96.81 171 ASP A C 1
ATOM 1383 O O . ASP A 1 171 ? -11.289 -1.558 7.045 1.00 96.81 171 ASP A O 1
ATOM 1387 N N . LYS A 1 172 ? -11.973 -2.584 5.156 1.00 98.44 172 LYS A N 1
ATOM 1388 C CA . LYS A 1 172 ? -13.375 -2.789 5.568 1.00 98.44 172 LYS A CA 1
ATOM 1389 C C . LYS A 1 172 ? -13.464 -3.611 6.854 1.00 98.44 172 LYS A C 1
ATOM 1391 O O . LYS A 1 172 ? -14.036 -3.142 7.835 1.00 98.44 172 LYS A O 1
ATOM 1396 N N . LYS A 1 173 ? -12.835 -4.789 6.894 1.00 98.06 173 LYS A N 1
ATOM 1397 C CA . LYS A 1 173 ? -12.835 -5.670 8.077 1.00 98.06 173 LYS A CA 1
ATOM 1398 C C . LYS A 1 173 ? -12.262 -4.970 9.312 1.00 98.06 173 LYS A C 1
ATOM 1400 O O . LYS A 1 173 ? -12.734 -5.154 10.435 1.00 98.06 173 LYS A O 1
ATOM 1405 N N . SER A 1 174 ? -11.227 -4.156 9.122 1.00 96.06 174 SER A N 1
ATOM 1406 C CA . SER A 1 174 ? -10.625 -3.367 10.197 1.00 96.06 174 SER A CA 1
ATOM 1407 C C . SER A 1 174 ? -11.544 -2.246 10.690 1.00 96.06 174 SER A C 1
ATOM 1409 O O . SER A 1 174 ? -11.589 -1.981 11.893 1.00 96.06 174 SER A O 1
ATOM 1411 N N . ALA A 1 175 ? -12.278 -1.592 9.788 1.00 97.62 175 ALA A N 1
ATOM 1412 C CA . ALA A 1 175 ? -13.268 -0.578 10.134 1.00 97.62 175 ALA A CA 1
ATOM 1413 C C . ALA A 1 175 ? -14.461 -1.181 10.890 1.00 97.62 175 ALA A C 1
ATOM 1415 O O . ALA A 1 175 ? -14.832 -0.650 11.932 1.00 97.62 175 ALA A O 1
ATOM 1416 N N . GLU A 1 176 ? -14.982 -2.329 10.453 1.00 98.56 176 GLU A N 1
ATOM 1417 C CA . GLU A 1 176 ? -16.080 -3.045 11.124 1.00 98.56 176 GLU A CA 1
ATOM 1418 C C . GLU A 1 176 ? -15.723 -3.418 12.569 1.00 98.56 176 GLU A C 1
ATOM 1420 O O . GLU A 1 176 ? -16.506 -3.194 13.487 1.00 98.56 176 GLU A O 1
ATOM 1425 N N . LYS A 1 177 ? -14.492 -3.882 12.820 1.00 97.81 177 LYS A N 1
ATOM 1426 C CA . LYS A 1 177 ? -14.015 -4.140 14.193 1.00 97.81 177 LYS A CA 1
ATOM 1427 C C . LYS A 1 177 ? -13.986 -2.884 15.065 1.00 97.81 177 LYS A C 1
ATOM 1429 O O . LYS A 1 177 ? -14.172 -2.971 16.278 1.00 97.81 177 LYS A O 1
ATOM 1434 N N . ARG A 1 178 ? -13.673 -1.720 14.486 1.00 97.69 178 ARG A N 1
ATOM 1435 C CA . ARG A 1 178 ? -13.687 -0.440 15.215 1.00 97.69 178 ARG A CA 1
ATOM 1436 C C . ARG A 1 178 ? -15.117 0.012 15.475 1.00 97.69 178 ARG A C 1
ATOM 1438 O O . ARG A 1 178 ? -15.393 0.459 16.582 1.00 97.69 178 ARG A O 1
ATOM 1445 N N . LEU A 1 179 ? -15.998 -0.163 14.492 1.00 98.56 179 LEU A N 1
ATOM 1446 C CA . LEU A 1 179 ? -17.421 0.128 14.606 1.00 98.56 179 LEU A CA 1
ATOM 1447 C C . LEU A 1 179 ? -18.048 -0.664 15.758 1.00 98.56 179 LEU A C 1
ATOM 1449 O O . LEU A 1 179 ? -18.581 -0.054 16.672 1.00 98.56 179 LEU A O 1
ATOM 1453 N N . GLN A 1 180 ? -17.835 -1.981 15.809 1.00 98.56 180 GLN A N 1
ATOM 1454 C CA . GLN A 1 180 ? -18.343 -2.837 16.891 1.00 98.56 180 GLN A CA 1
ATOM 1455 C C . GLN A 1 180 ? -17.885 -2.385 18.286 1.00 98.56 180 GLN A C 1
ATOM 1457 O O . GLN A 1 180 ? -18.643 -2.437 19.253 1.00 98.56 180 GLN A O 1
ATOM 1462 N N . LYS A 1 181 ? -16.631 -1.930 18.420 1.00 98.44 181 LYS A N 1
ATOM 1463 C CA . LYS A 1 181 ? -16.125 -1.400 19.696 1.00 98.44 181 LYS A CA 1
ATOM 1464 C C . LYS A 1 181 ? -16.817 -0.098 20.084 1.00 98.44 181 LYS A C 1
ATOM 1466 O O . LYS A 1 181 ? -17.152 0.071 21.250 1.00 98.44 181 LYS A O 1
ATOM 1471 N N . LEU A 1 182 ? -17.012 0.802 19.122 1.00 98.62 182 LEU A N 1
ATOM 1472 C CA . LEU A 1 182 ? -17.710 2.064 19.349 1.00 98.62 182 LEU A CA 1
ATOM 1473 C C . LEU A 1 182 ? -19.175 1.824 19.715 1.00 98.62 182 LEU A C 1
ATOM 1475 O O . LEU A 1 182 ? -19.635 2.391 20.695 1.00 98.62 182 LEU A O 1
ATOM 1479 N N . GLU A 1 183 ? -19.869 0.942 18.997 1.00 98.62 183 GLU A N 1
ATOM 1480 C CA . GLU A 1 183 ? -21.249 0.540 19.298 1.00 98.62 183 GLU A CA 1
ATOM 1481 C C . GLU A 1 183 ? -21.369 -0.023 20.715 1.00 98.62 183 GLU A C 1
ATOM 1483 O O . GLU A 1 183 ? -22.256 0.377 21.467 1.00 98.62 183 GLU A O 1
ATOM 1488 N N . LYS A 1 184 ? -20.428 -0.883 21.125 1.00 98.44 184 LYS A N 1
ATOM 1489 C CA . LYS A 1 184 ? -20.383 -1.393 22.497 1.00 98.44 184 LYS A CA 1
ATOM 1490 C C . LYS A 1 184 ? -20.194 -0.269 23.517 1.00 98.44 184 LYS A C 1
ATOM 1492 O O . LYS A 1 184 ? -20.933 -0.215 24.492 1.00 98.44 184 LYS A O 1
ATOM 1497 N N . SER A 1 185 ? -19.238 0.636 23.296 1.00 97.81 185 SER A N 1
ATOM 1498 C CA . SER A 1 185 ? -19.003 1.770 24.199 1.00 97.81 185 SER A CA 1
ATOM 1499 C C . SER A 1 185 ? -20.196 2.725 24.272 1.00 97.81 185 SER A C 1
ATOM 1501 O O . SER A 1 185 ? -20.498 3.226 25.351 1.00 97.81 185 SER A O 1
ATOM 1503 N N . ILE A 1 186 ? -20.889 2.958 23.155 1.00 98.25 186 ILE A N 1
ATOM 1504 C CA . ILE A 1 186 ? -22.126 3.745 23.117 1.00 98.25 186 ILE A CA 1
ATOM 1505 C C . ILE A 1 186 ? -23.193 3.057 23.969 1.00 98.25 186 ILE A C 1
ATOM 1507 O O . ILE A 1 186 ? -23.725 3.680 24.881 1.00 98.25 186 ILE A O 1
ATOM 1511 N N . SER A 1 187 ? -23.435 1.764 23.746 1.00 98.31 187 SER A N 1
ATOM 1512 C CA . SER A 1 187 ? -24.436 1.007 24.502 1.00 98.31 187 SER A CA 1
ATOM 1513 C C . SER A 1 187 ? -24.133 0.977 26.005 1.00 98.31 187 SER A C 1
ATOM 1515 O O . SER A 1 187 ? -25.024 1.193 26.824 1.00 98.31 187 SER A O 1
ATOM 1517 N N . GLU A 1 188 ? -22.864 0.792 26.385 1.00 97.44 188 GLU A N 1
ATOM 1518 C CA . GLU A 1 188 ? -22.422 0.865 27.782 1.00 97.44 188 GLU A CA 1
ATOM 1519 C C . GLU A 1 188 ? -22.688 2.253 28.395 1.00 97.44 188 GLU A C 1
ATOM 1521 O O . GLU A 1 188 ? -23.126 2.337 29.544 1.00 97.44 188 GLU A O 1
ATOM 1526 N N . MET A 1 189 ? -22.462 3.345 27.656 1.00 97.06 189 MET A N 1
ATOM 1527 C CA . MET A 1 189 ? -22.770 4.701 28.129 1.00 97.06 189 MET A CA 1
ATOM 1528 C C . MET A 1 189 ? -24.273 4.959 28.236 1.00 97.06 189 MET A C 1
ATOM 1530 O O . MET A 1 189 ? -24.705 5.591 29.196 1.00 97.06 189 MET A O 1
ATOM 1534 N N . GLU A 1 190 ? -25.067 4.476 27.282 1.00 97.62 190 GLU A N 1
ATOM 1535 C CA . GLU A 1 190 ? -26.524 4.625 27.284 1.00 97.62 190 GLU A CA 1
ATOM 1536 C C . GLU A 1 190 ? -27.158 3.888 28.465 1.00 97.62 190 GLU A C 1
ATOM 1538 O O . GLU A 1 190 ? -27.961 4.468 29.193 1.00 97.62 190 GLU A O 1
ATOM 1543 N N . GLN A 1 191 ? -26.748 2.639 28.704 1.00 97.88 191 GLN A N 1
ATOM 1544 C CA . GLN A 1 191 ? -27.275 1.813 29.794 1.00 97.88 191 GLN A CA 1
ATOM 1545 C C . GLN A 1 191 ? -26.879 2.337 31.176 1.00 97.88 191 GLN A C 1
ATOM 1547 O O . GLN A 1 191 ? -27.665 2.261 32.117 1.00 97.88 191 GLN A O 1
ATOM 1552 N N . ASN A 1 192 ? -25.668 2.883 31.307 1.00 97.12 192 ASN A N 1
ATOM 1553 C CA . ASN A 1 192 ? -25.130 3.327 32.594 1.00 97.12 192 ASN A CA 1
ATOM 1554 C C . ASN A 1 192 ? -25.199 4.846 32.784 1.00 97.12 192 ASN A C 1
ATOM 1556 O O . ASN A 1 192 ? -24.582 5.370 33.712 1.00 97.12 192 ASN A O 1
ATOM 1560 N N . ARG A 1 193 ? -25.926 5.571 31.923 1.00 97.31 193 ARG A N 1
ATOM 1561 C CA . ARG A 1 193 ? -25.888 7.038 31.858 1.00 97.31 193 ARG A CA 1
ATOM 1562 C C . ARG A 1 193 ? -26.117 7.698 33.213 1.00 97.31 193 ARG A C 1
ATOM 1564 O O . ARG A 1 193 ? -25.303 8.510 33.644 1.00 97.31 193 ARG A O 1
ATOM 1571 N N . ASP A 1 194 ? -27.192 7.326 33.897 1.00 97.19 194 ASP A N 1
ATOM 1572 C CA . ASP A 1 194 ? -27.574 7.971 35.154 1.00 97.19 194 ASP A CA 1
ATOM 1573 C C . ASP A 1 194 ? -26.589 7.616 36.279 1.00 97.19 194 ASP A C 1
ATOM 1575 O O . ASP A 1 194 ? -26.176 8.485 37.045 1.00 97.19 194 ASP A O 1
ATOM 1579 N N . GLN A 1 195 ? -26.091 6.373 36.304 1.00 97.44 195 GLN A N 1
ATOM 1580 C CA . GLN A 1 195 ? -25.045 5.955 37.244 1.00 97.44 195 GLN A CA 1
ATOM 1581 C C . GLN A 1 195 ? -23.736 6.731 37.031 1.00 97.44 195 GLN A C 1
ATOM 1583 O O . GLN A 1 195 ? -23.082 7.126 38.001 1.00 97.44 195 GLN A O 1
ATOM 1588 N N . LEU A 1 196 ? -23.348 6.973 35.773 1.00 95.94 196 LEU A N 1
ATOM 1589 C CA . LEU A 1 196 ? -22.173 7.774 35.422 1.00 95.94 196 LEU A CA 1
ATOM 1590 C C . LEU A 1 196 ? -22.348 9.235 35.860 1.00 95.94 196 LEU A C 1
ATOM 1592 O O . LEU A 1 196 ? -21.423 9.818 36.433 1.00 95.94 196 LEU A O 1
ATOM 1596 N N . VAL A 1 197 ? -23.538 9.809 35.652 1.00 97.50 197 VAL A N 1
ATOM 1597 C CA . VAL A 1 197 ? -23.881 11.167 36.103 1.00 97.50 197 VAL A CA 1
ATOM 1598 C C . VAL A 1 197 ? -23.811 11.271 37.628 1.00 97.50 197 VAL A C 1
ATOM 1600 O O . VAL A 1 197 ? -23.166 12.183 38.153 1.00 97.50 197 VAL A O 1
ATOM 1603 N N . ASP A 1 198 ? -24.396 10.320 38.353 1.00 97.88 198 ASP A N 1
ATOM 1604 C CA . ASP A 1 198 ? -24.380 10.300 39.817 1.00 97.88 198 ASP A CA 1
ATOM 1605 C C . ASP A 1 198 ? -22.964 10.146 40.383 1.00 97.88 198 ASP A C 1
ATOM 1607 O O . ASP A 1 198 ? -22.586 10.823 41.351 1.00 97.88 198 ASP A O 1
ATOM 1611 N N . ALA A 1 199 ? -22.149 9.283 39.771 1.00 96.81 199 ALA A N 1
ATOM 1612 C CA . ALA A 1 199 ? -20.753 9.098 40.146 1.00 96.81 199 ALA A CA 1
ATOM 1613 C C . ALA A 1 199 ? -19.948 10.397 39.985 1.00 96.81 199 ALA A C 1
ATOM 1615 O O . ALA A 1 199 ? -19.201 10.779 40.901 1.00 96.81 199 ALA A O 1
ATOM 1616 N N . GLU A 1 200 ? -20.135 11.110 38.871 1.00 95.94 200 GLU A N 1
ATOM 1617 C CA . GLU A 1 200 ? -19.452 12.378 38.618 1.00 95.94 200 GLU A CA 1
ATOM 1618 C C . GLU A 1 200 ? -19.955 13.481 39.560 1.00 95.94 200 GLU A C 1
ATOM 1620 O O . GLU A 1 200 ? -19.149 14.172 40.193 1.00 95.94 200 GLU A O 1
ATOM 1625 N N . LEU A 1 201 ? -21.269 13.577 39.793 1.00 97.56 201 LEU A N 1
ATOM 1626 C CA . LEU A 1 201 ? -21.839 14.515 40.762 1.00 97.56 201 LEU A CA 1
ATOM 1627 C C . LEU A 1 201 ? -21.276 14.278 42.171 1.00 97.56 201 LEU A C 1
ATOM 1629 O O . LEU A 1 201 ? -20.883 15.220 42.869 1.00 97.56 201 LEU A O 1
ATOM 1633 N N . LYS A 1 202 ? -21.181 13.015 42.602 1.00 97.56 202 LYS A N 1
ATOM 1634 C CA . LYS A 1 202 ? -20.590 12.639 43.896 1.00 97.56 202 LYS A CA 1
ATOM 1635 C C . LYS A 1 202 ? -19.108 13.004 43.969 1.00 97.56 202 LYS A C 1
ATOM 1637 O O . LYS A 1 202 ? -18.621 13.405 45.031 1.00 97.56 202 LYS A O 1
ATOM 1642 N N . ARG A 1 203 ? -18.360 12.868 42.873 1.00 96.44 203 ARG A N 1
ATOM 1643 C CA . ARG A 1 203 ? -16.952 13.283 42.787 1.00 96.44 203 ARG A CA 1
ATOM 1644 C C . ARG A 1 203 ? -16.807 14.800 42.924 1.00 96.44 203 ARG A C 1
ATOM 1646 O O . ARG A 1 203 ? -16.017 15.244 43.759 1.00 96.44 203 ARG A O 1
ATOM 1653 N N . ILE A 1 204 ? -17.621 15.578 42.213 1.00 96.12 204 ILE A N 1
ATOM 1654 C CA . ILE A 1 204 ? -17.640 17.046 42.304 1.00 96.12 204 ILE A CA 1
ATOM 1655 C C . ILE A 1 204 ? -17.981 17.498 43.731 1.00 96.12 204 ILE A C 1
ATOM 1657 O O . ILE A 1 204 ? -17.228 18.273 44.326 1.00 96.12 204 ILE A O 1
ATOM 1661 N N . LYS A 1 205 ? -19.051 16.956 44.334 1.00 96.19 205 LYS A N 1
ATOM 1662 C CA . LYS A 1 205 ? -19.451 17.274 45.721 1.00 96.19 205 LYS A CA 1
ATOM 1663 C C . LYS A 1 205 ? -18.321 17.016 46.724 1.00 96.19 205 LYS A C 1
ATOM 1665 O O . LYS A 1 205 ? -18.062 17.850 47.594 1.00 96.19 205 LYS A O 1
ATOM 1670 N N . ARG A 1 206 ? -17.609 15.887 46.596 1.00 95.81 206 ARG A N 1
ATOM 1671 C CA . ARG A 1 206 ? -16.448 15.569 47.450 1.00 95.81 206 ARG A CA 1
ATOM 1672 C C . ARG A 1 206 ? -15.312 16.580 47.287 1.00 95.81 206 ARG A C 1
ATOM 1674 O O . ARG A 1 206 ? -14.722 16.977 48.290 1.00 95.81 206 ARG A O 1
ATOM 1681 N N . ASN A 1 207 ? -15.022 17.015 46.063 1.00 93.75 207 ASN A N 1
ATOM 1682 C CA . ASN A 1 207 ? -13.974 18.004 45.804 1.00 93.75 207 ASN A CA 1
ATOM 1683 C C . ASN A 1 207 ? -14.331 19.384 46.374 1.00 93.75 207 ASN A C 1
ATOM 1685 O O . ASN A 1 207 ? -13.497 19.992 47.040 1.00 93.75 207 ASN A O 1
ATOM 1689 N N . LEU A 1 208 ? -15.578 19.838 46.218 1.00 92.88 208 LEU A N 1
ATOM 1690 C CA . LEU A 1 208 ? -16.047 21.104 46.799 1.00 92.88 208 LEU A CA 1
ATOM 1691 C C . LEU A 1 208 ? -15.927 21.122 48.330 1.00 92.88 208 LEU A C 1
ATOM 1693 O O . LEU A 1 208 ? -15.490 22.119 48.906 1.00 92.88 208 LEU A O 1
ATOM 1697 N N . LYS A 1 209 ? -16.264 20.006 48.993 1.00 90.31 209 LYS A N 1
ATOM 1698 C CA . LYS A 1 209 ? -16.112 19.870 50.450 1.00 90.31 209 LYS A CA 1
ATOM 1699 C C . LYS A 1 209 ? -14.643 19.982 50.882 1.00 90.31 209 LYS A C 1
ATOM 1701 O O . LYS A 1 209 ? -14.359 20.689 51.843 1.00 90.31 209 LYS A O 1
ATOM 1706 N N . LYS A 1 210 ? -13.719 19.340 50.153 1.00 86.75 210 LYS A N 1
ATOM 1707 C CA . LYS A 1 210 ? -12.268 19.422 50.412 1.00 86.75 210 LYS A CA 1
ATOM 1708 C C . LYS A 1 210 ? -11.707 20.833 50.215 1.00 86.75 210 LYS A C 1
ATOM 1710 O O . LYS A 1 210 ? -10.856 21.259 50.986 1.00 86.75 210 LYS A O 1
ATOM 1715 N N . THR A 1 211 ? -12.163 21.565 49.199 1.00 83.38 211 THR A N 1
ATOM 1716 C CA . THR A 1 211 ? -11.718 22.950 48.978 1.00 83.38 211 THR A CA 1
ATOM 1717 C C . THR A 1 211 ? -12.186 23.860 50.110 1.00 83.38 211 THR A C 1
ATOM 1719 O O . THR A 1 211 ? -11.379 24.616 50.640 1.00 83.38 211 THR A O 1
ATOM 1722 N N . LYS A 1 212 ? -13.448 23.734 50.551 1.00 79.44 212 LYS A N 1
ATOM 1723 C CA . LYS A 1 212 ? -13.969 24.514 51.685 1.00 79.44 212 LYS A CA 1
ATOM 1724 C C . LYS A 1 212 ? -13.197 24.269 52.984 1.00 79.44 212 LYS A C 1
ATOM 1726 O O . LYS A 1 212 ? -12.868 25.242 53.653 1.00 79.44 212 LYS A O 1
ATOM 1731 N N . SER A 1 213 ? -12.868 23.017 53.316 1.00 75.25 213 SER A N 1
ATOM 1732 C CA . SER A 1 213 ? -12.097 22.717 54.535 1.00 75.25 213 SER A CA 1
ATOM 1733 C C . SER A 1 213 ? -10.673 23.284 54.482 1.00 75.25 213 SER A C 1
ATOM 1735 O O . SER A 1 213 ? -10.151 23.762 55.479 1.00 75.25 213 SER A O 1
ATOM 1737 N N . LYS A 1 214 ? -10.050 23.311 53.298 1.00 74.19 214 LYS A N 1
ATOM 1738 C CA . LYS A 1 214 ? -8.694 23.852 53.113 1.00 74.19 214 LYS A CA 1
ATOM 1739 C C . LYS A 1 214 ? -8.630 25.384 53.203 1.00 74.19 214 LYS A C 1
ATOM 1741 O O . LYS A 1 214 ? -7.572 25.933 53.490 1.00 74.19 214 LYS A O 1
ATOM 1746 N N . THR A 1 215 ? -9.736 26.074 52.921 1.00 68.94 215 THR A N 1
ATOM 1747 C CA . THR A 1 215 ? -9.850 27.535 53.061 1.00 68.94 215 THR A CA 1
ATOM 1748 C C . THR A 1 215 ? -10.191 27.948 54.496 1.00 68.94 215 THR A C 1
ATOM 1750 O O . THR A 1 215 ? -9.767 29.021 54.911 1.00 68.94 215 THR A O 1
ATOM 1753 N N . SER A 1 216 ? -10.907 27.114 55.264 1.00 62.75 216 SER A N 1
ATOM 1754 C CA . SER A 1 216 ? -11.174 27.376 56.687 1.00 62.75 216 SER A CA 1
ATOM 1755 C C . SER A 1 216 ? -9.963 27.132 57.590 1.00 62.75 216 SER A C 1
ATOM 1757 O O . SER A 1 216 ? -9.819 27.851 58.563 1.00 62.75 216 SER A O 1
ATOM 1759 N N . ASP A 1 217 ? -9.072 26.195 57.247 1.00 61.75 217 ASP A N 1
ATOM 1760 C CA . ASP A 1 217 ? -7.832 25.928 58.009 1.00 61.75 217 ASP A CA 1
ATOM 1761 C C . ASP A 1 217 ? -6.721 26.977 57.791 1.00 61.75 217 ASP A C 1
ATOM 1763 O O . ASP A 1 217 ? -5.653 26.895 58.392 1.00 61.75 217 ASP A O 1
ATOM 1767 N N . LYS A 1 218 ? -6.926 27.948 56.890 1.00 56.69 218 LYS A N 1
ATOM 1768 C CA . LYS A 1 218 ? -5.925 28.965 56.518 1.00 56.69 218 LYS A CA 1
ATOM 1769 C C . LYS A 1 218 ? -6.264 30.371 57.034 1.00 56.69 218 LYS A C 1
ATOM 1771 O O . LYS A 1 218 ? -5.666 31.339 56.561 1.00 56.69 218 LYS A O 1
ATOM 1776 N N . LYS A 1 219 ? -7.240 30.477 57.935 1.00 46.22 219 LYS A N 1
ATOM 1777 C CA . LYS A 1 219 ? -7.746 31.717 58.526 1.00 46.22 219 LYS A CA 1
ATOM 1778 C C . LYS A 1 219 ? -7.714 31.600 60.043 1.00 46.22 219 LYS A C 1
ATOM 1780 O O . LYS A 1 219 ? -7.409 32.629 60.675 1.00 46.22 219 LYS A O 1
#

Solvent-accessible surface area (backbone atoms only — not comparable to full-atom values): 13495 Å² total; per-residue (Å²): 133,84,92,83,89,78,93,76,90,85,81,93,77,88,87,84,86,84,83,77,84,85,84,88,71,84,78,80,76,80,82,76,94,79,88,82,82,87,87,88,82,80,93,76,88,82,81,86,81,90,67,84,73,75,72,62,99,51,86,82,61,75,53,72,66,54,47,49,51,24,44,49,51,30,45,75,69,38,47,73,59,33,56,52,45,58,58,23,53,84,80,36,54,69,58,23,56,49,52,47,49,54,36,35,53,50,51,58,57,41,61,69,21,60,89,78,35,57,66,60,25,51,48,53,50,55,43,50,47,44,54,51,51,44,54,54,49,52,54,45,42,74,75,72,48,49,76,66,55,52,53,50,49,54,51,48,55,48,53,50,50,52,44,51,49,51,50,52,52,53,51,48,57,55,47,52,59,51,49,56,52,50,53,49,54,50,50,53,46,64,77,39,41,66,62,52,51,51,51,49,52,52,51,52,53,54,49,55,53,53,52,53,55,60,58,61,78,72,112

Secondary structure (DSSP, 8-state):
--------------S-----------------------------------------TTTTPPPHHHHHHHHHHHHHH-HHHHHHHHHHHHH-HHHHHHHHHHHHHHHHHHHHHHTT-HHHHHHHHHHHHHHHHHHHHHHHHHHH--HHHHHHHHHHHHHHHHHHHHHHHHHHHHHHHHHHHHHHHHHHHHHTHHHHHHHHHHHHHHHHHHHHHHHHTT-

Foldseek 3Di:
DDDDDDDDDDDPDDPDPDPDDDPPD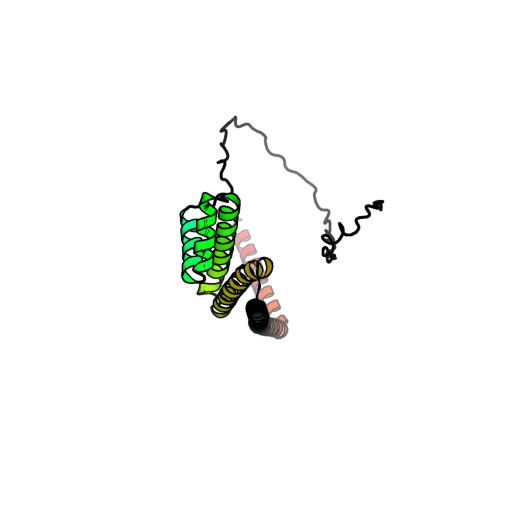PPPPDDDPDDDDDDDDDDDDDDDDPPPPPPPPPPPADDPVLLVVLLVLCCVQPVVVSVVLVVCVPPPVVVNRVSSVVSSVLVVVLVVCVPPPPLLSVLSSVLVSLVSVLVVLVVVCVPPDDPVSVVVNVVSVVVNVVSVVVNVVVVVVVVVVVVVVVVVVVVVCVVCVVVVVVVVVVVVVVVVVVVVVVVVVVD

Nearest PDB structures (foldseek):
  4ilo-assembly1_A  TM=4.420E-01  e=2.882E+00  Chlamydia trachomatis L2/434/Bu

Radius of gyration: 31.64 Å; Cα contacts (8 Å, |Δi|>4): 73; chains: 1; bounding box: 53×57×121 Å

Sequence (219 aa):
MNRFTANQCPHLTWVCLFCLSLITGSTLSAEDPRASATVNVSKEASKKADGARKEPKNAGALSPEREKQALEFARSHHPELAELIERLKKHRPREYRRAVRDLDTTLTRLERFKHRDGERYRLTLERWEVDSRIRLLAARVSIKGSDADQAELKSLLKQRVDLQLELLQHDKKSAEKRLQKLEKSISEMEQNRDQLVDAELKRIKRNLKKTKSKTSDKK

Organism: NCBI:txid2605989

pLDDT: mean 79.69, std 24.85, range [30.2, 98.75]